Protein AF-A0A093WZC5-F1 (afdb_monomer_lite)

Radius of gyration: 34.58 Å; chains: 1; bounding box: 122×54×73 Å

Foldseek 3Di:
DDDDDDDDDDDDDDDDDDDDDDDDDDPDDDDPDDPDPPDPPPPDDDDDDDDDDAPAPDPQQKDAAPVRQWIWGFHWQWIWIWGADPVRDIDIDIAHDQLPFDAPDPPPDPDPPDDDPCPDPPPDDDDDDDDDDDDDDDDDDDDDPDPPPPPDPPPCVQPPSNDRFGWAGWEAANVNQKIWTWTFAAQIWIFIDGPVDPDSGTNDIYRPEGGTWNHWYADNVNPDIDTDGDDD

pLDDT: mean 70.6, std 24.66, range [27.36, 97.0]

Structure (mmCIF, N/CA/C/O backbone):
data_AF-A0A093WZC5-F1
#
_entry.id   AF-A0A093WZC5-F1
#
loop_
_atom_site.group_PDB
_atom_site.id
_atom_site.type_symbol
_atom_site.label_atom_id
_atom_site.label_alt_id
_atom_site.label_comp_id
_atom_site.label_asym_id
_atom_site.label_entity_id
_atom_site.label_seq_id
_atom_site.pdbx_PDB_ins_code
_atom_site.Cartn_x
_atom_site.Cartn_y
_atom_site.Cartn_z
_atom_site.occupancy
_atom_site.B_iso_or_equiv
_atom_site.auth_seq_id
_atom_site.auth_comp_id
_atom_site.auth_asym_id
_atom_site.auth_atom_id
_atom_site.pdbx_PDB_model_num
ATOM 1 N N . MET A 1 1 ? 104.256 -18.575 41.286 1.00 39.56 1 MET A N 1
ATOM 2 C CA . MET A 1 1 ? 104.163 -18.126 42.693 1.00 39.56 1 MET A CA 1
ATOM 3 C C . MET A 1 1 ? 103.916 -16.626 42.703 1.00 39.56 1 MET A C 1
ATOM 5 O O . MET A 1 1 ? 104.434 -15.962 41.820 1.00 39.56 1 MET A O 1
ATOM 9 N N . LEU A 1 2 ? 103.216 -16.143 43.732 1.00 31.25 2 LEU A N 1
ATOM 10 C CA . LEU A 1 2 ? 103.153 -14.749 44.196 1.00 31.25 2 LEU A CA 1
ATOM 11 C C . LEU A 1 2 ? 102.223 -13.747 43.477 1.00 31.25 2 LEU A C 1
ATOM 13 O O . LEU A 1 2 ? 102.474 -13.305 42.365 1.00 31.25 2 LEU A O 1
ATOM 17 N N . PHE A 1 3 ? 101.154 -13.400 44.206 1.00 29.86 3 PHE A N 1
ATOM 18 C CA . PHE A 1 3 ? 100.790 -12.063 44.705 1.00 29.86 3 PHE A CA 1
ATOM 19 C C . PHE A 1 3 ? 101.009 -10.806 43.819 1.00 29.86 3 PHE A C 1
ATOM 21 O O . PHE A 1 3 ? 102.124 -10.440 43.472 1.00 29.86 3 PHE A O 1
ATOM 28 N N . THR A 1 4 ? 99.871 -10.130 43.585 1.00 38.72 4 THR A N 1
ATOM 29 C CA . THR A 1 4 ? 99.544 -8.686 43.396 1.00 38.72 4 THR A CA 1
ATOM 30 C C . THR A 1 4 ? 100.623 -7.646 43.788 1.00 38.72 4 THR A C 1
ATOM 32 O O . THR A 1 4 ? 101.349 -7.923 44.742 1.00 38.72 4 THR A O 1
ATOM 35 N N . PRO A 1 5 ? 100.664 -6.405 43.208 1.00 44.75 5 PRO A N 1
ATOM 36 C CA . PRO A 1 5 ? 99.680 -5.369 43.607 1.00 44.75 5 PRO A CA 1
ATOM 37 C C . PRO A 1 5 ? 99.312 -4.191 42.653 1.00 44.75 5 PRO A C 1
ATOM 39 O O . PRO A 1 5 ? 100.044 -3.800 41.753 1.00 44.75 5 PRO A O 1
ATOM 42 N N . SER A 1 6 ? 98.111 -3.654 42.933 1.00 34.38 6 SER A N 1
ATOM 43 C CA . SER A 1 6 ? 97.618 -2.253 42.975 1.00 34.38 6 SER A CA 1
ATOM 44 C C . SER A 1 6 ? 98.110 -1.147 42.020 1.00 34.38 6 SER A C 1
ATOM 46 O O . SER A 1 6 ? 99.284 -0.788 42.031 1.00 34.38 6 SER A O 1
ATOM 48 N N . ASN A 1 7 ? 97.151 -0.388 41.462 1.00 33.16 7 ASN A N 1
ATOM 49 C CA . ASN A 1 7 ? 97.038 1.059 41.741 1.00 33.16 7 ASN A CA 1
ATOM 50 C C . ASN A 1 7 ? 95.632 1.627 41.396 1.00 33.16 7 ASN A C 1
ATOM 52 O O . ASN A 1 7 ? 94.995 1.113 40.478 1.00 33.16 7 ASN A O 1
ATOM 56 N N . PRO A 1 8 ? 95.129 2.660 42.109 1.00 45.38 8 PRO A N 1
ATOM 57 C CA . PRO A 1 8 ? 93.746 3.141 42.021 1.00 45.38 8 PRO A CA 1
ATOM 58 C C . PRO A 1 8 ? 93.600 4.414 41.165 1.00 45.38 8 PRO A C 1
ATOM 60 O O . PRO A 1 8 ? 94.552 5.182 41.036 1.00 45.38 8 PRO A O 1
ATOM 63 N N . ARG A 1 9 ? 92.386 4.695 40.664 1.00 32.62 9 ARG A N 1
ATOM 64 C CA . ARG A 1 9 ? 91.836 6.059 40.481 1.00 32.62 9 ARG A CA 1
ATOM 65 C C . ARG A 1 9 ? 90.340 6.025 40.138 1.00 32.62 9 ARG A C 1
ATOM 67 O O . ARG A 1 9 ? 89.859 5.115 39.473 1.00 32.62 9 ARG A O 1
ATOM 74 N N . THR A 1 10 ? 89.637 7.037 40.629 1.00 34.09 10 THR A N 1
ATOM 75 C CA . THR A 1 10 ? 88.179 7.153 40.793 1.00 34.09 10 THR A CA 1
ATOM 76 C C . THR A 1 10 ? 87.585 8.227 39.845 1.00 34.09 10 THR A C 1
ATOM 78 O O . THR A 1 10 ? 88.298 9.174 39.528 1.00 34.09 10 THR A O 1
ATOM 81 N N . ILE A 1 11 ? 86.263 8.146 39.556 1.00 32.75 11 ILE A N 1
ATOM 82 C CA . ILE A 1 11 ? 85.308 9.217 39.103 1.00 32.75 11 ILE A CA 1
ATOM 83 C C . ILE A 1 11 ? 85.386 9.590 37.588 1.00 32.75 11 ILE A C 1
ATOM 85 O O . ILE A 1 11 ? 86.476 9.623 37.043 1.00 32.75 11 ILE A O 1
ATOM 89 N N . ALA A 1 12 ? 84.335 9.875 36.788 1.00 31.33 12 ALA A N 1
ATOM 90 C CA . ALA A 1 12 ? 82.914 10.244 36.965 1.00 31.33 12 ALA A CA 1
ATOM 91 C C . ALA A 1 12 ? 82.053 9.845 35.740 1.00 31.33 12 ALA A C 1
ATOM 93 O O . ALA A 1 12 ? 82.561 9.722 34.627 1.00 31.33 12 ALA A O 1
ATOM 94 N N . ALA A 1 13 ? 80.730 9.805 35.941 1.00 38.50 13 ALA A N 1
ATOM 95 C CA . ALA A 1 13 ? 79.699 9.873 34.905 1.00 38.50 13 ALA A CA 1
ATOM 96 C C . ALA A 1 13 ? 79.085 11.290 34.844 1.00 38.50 13 ALA A C 1
ATOM 98 O O . ALA A 1 13 ? 78.605 11.770 35.867 1.00 38.50 13 ALA A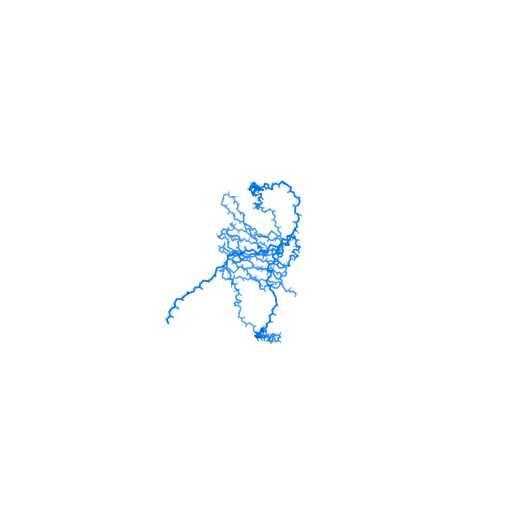 O 1
ATOM 99 N N . ASN A 1 14 ? 79.099 11.936 33.669 1.00 37.75 14 ASN A N 1
ATOM 100 C CA . ASN A 1 14 ? 78.152 12.953 33.154 1.00 37.75 14 ASN A CA 1
ATOM 101 C C . ASN A 1 14 ? 78.631 13.322 31.724 1.00 37.75 14 ASN A C 1
ATOM 103 O O . ASN A 1 14 ? 79.833 13.367 31.500 1.00 37.75 14 ASN A O 1
ATOM 107 N N . SER A 1 15 ? 77.848 13.617 30.686 1.00 34.16 15 SER A N 1
ATOM 108 C CA . SER A 1 15 ? 76.810 14.649 30.578 1.00 34.16 15 SER A CA 1
ATOM 109 C C . SER A 1 15 ? 76.352 14.742 29.108 1.00 34.16 15 SER A C 1
ATOM 111 O O . SER A 1 15 ? 77.132 14.440 28.206 1.00 34.16 15 SER A O 1
ATOM 113 N N . GLY A 1 16 ? 75.117 15.194 28.853 1.00 33.72 16 GLY A N 1
ATOM 114 C CA . GLY A 1 16 ? 74.660 15.509 27.492 1.00 33.72 16 GLY A CA 1
ATOM 115 C C . GLY A 1 16 ? 73.161 15.794 27.358 1.00 33.72 16 GLY A C 1
ATOM 116 O O . GLY A 1 16 ? 72.440 15.016 26.746 1.00 33.72 16 GLY A O 1
ATOM 117 N N . LEU A 1 17 ? 72.698 16.906 27.937 1.00 36.59 17 LEU A N 1
ATOM 118 C CA . LEU A 1 17 ? 71.381 17.518 27.706 1.00 36.59 17 LEU A CA 1
ATOM 119 C C . LEU A 1 17 ? 71.345 18.241 26.344 1.00 36.59 17 LEU A C 1
ATOM 121 O O . LEU A 1 17 ? 72.307 18.916 25.987 1.00 36.59 17 LEU A O 1
ATOM 125 N N . GLY A 1 18 ? 70.209 18.190 25.639 1.00 36.47 18 GLY A N 1
ATOM 126 C CA . GLY A 1 18 ? 69.936 18.992 24.440 1.00 36.47 18 GLY A CA 1
ATOM 127 C C . GLY A 1 18 ? 68.459 19.385 24.354 1.00 36.47 18 GLY A C 1
ATOM 128 O O . GLY A 1 18 ? 67.610 18.584 23.981 1.00 36.47 18 GLY A O 1
ATOM 129 N N . ILE A 1 19 ? 68.160 20.622 24.746 1.00 41.22 19 ILE A N 1
ATOM 130 C CA . ILE A 1 19 ? 66.830 21.234 24.866 1.00 41.22 19 ILE A CA 1
ATOM 131 C C . ILE A 1 19 ? 66.456 21.875 23.517 1.00 41.22 19 ILE A C 1
ATOM 133 O O . ILE A 1 19 ? 67.283 22.582 22.943 1.00 41.22 19 ILE A O 1
ATOM 137 N N . LYS A 1 20 ? 65.214 21.715 23.027 1.00 37.94 20 LYS A N 1
ATOM 138 C CA . LYS A 1 20 ? 64.653 22.584 21.970 1.00 37.94 20 LYS A CA 1
ATOM 139 C C . LYS A 1 20 ? 63.346 23.232 22.432 1.00 37.94 20 LYS A C 1
ATOM 141 O O . LYS A 1 20 ? 62.366 22.560 22.731 1.00 37.94 20 LYS A O 1
ATOM 146 N N . LEU A 1 21 ? 63.405 24.560 22.506 1.00 35.84 21 LEU A N 1
ATOM 147 C CA . LEU A 1 21 ? 62.409 25.510 22.995 1.00 35.84 21 LEU A CA 1
ATOM 148 C C . LEU A 1 21 ? 61.319 25.787 21.946 1.00 35.84 21 LEU A C 1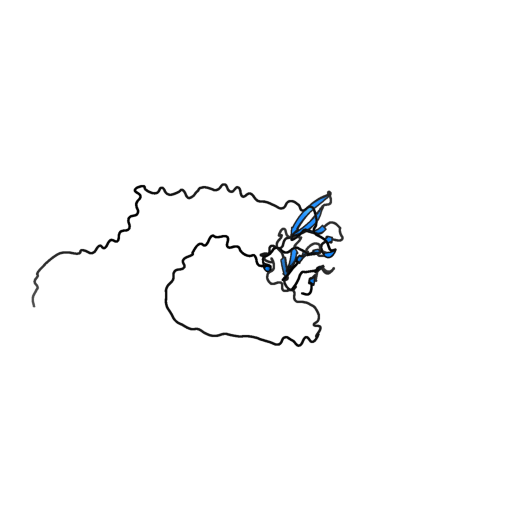
ATOM 150 O O . LEU A 1 21 ? 61.632 26.156 20.816 1.00 35.84 21 LEU A O 1
ATOM 154 N N . THR A 1 22 ? 60.052 25.746 22.356 1.00 45.41 22 THR A N 1
ATOM 155 C CA . THR A 1 22 ? 58.999 26.610 21.796 1.00 45.41 22 THR A CA 1
ATOM 156 C C . THR A 1 22 ? 58.237 27.237 22.968 1.00 45.41 22 THR A C 1
ATOM 158 O O . THR A 1 22 ? 57.664 26.487 23.762 1.00 45.41 22 THR A O 1
ATOM 161 N N . PRO A 1 23 ? 58.238 28.572 23.135 1.00 41.59 23 PRO A N 1
ATOM 162 C CA . PRO A 1 23 ? 57.579 29.225 24.260 1.00 41.59 23 PRO A CA 1
ATOM 163 C C . PRO A 1 23 ? 56.067 29.305 24.019 1.00 41.59 23 PRO A C 1
ATOM 165 O O . PRO A 1 23 ? 55.625 29.880 23.028 1.00 41.59 23 PRO A O 1
ATOM 168 N N . ASN A 1 24 ? 55.267 28.748 24.934 1.00 41.81 24 ASN A N 1
ATOM 169 C CA . ASN A 1 24 ? 53.824 28.977 24.970 1.00 41.81 24 ASN A CA 1
ATOM 170 C C . ASN A 1 24 ? 53.526 29.996 26.078 1.00 41.81 24 ASN A C 1
ATOM 172 O O . ASN A 1 24 ? 53.761 29.740 27.258 1.00 41.81 24 ASN A O 1
ATOM 176 N N . ASN A 1 25 ? 53.088 31.183 25.670 1.00 48.16 25 ASN A N 1
ATOM 177 C CA . ASN A 1 25 ? 52.970 32.373 26.501 1.00 48.16 25 ASN A CA 1
ATOM 178 C C . ASN A 1 25 ? 51.573 32.446 27.148 1.00 48.16 25 ASN A C 1
ATOM 180 O O . ASN A 1 25 ? 50.652 33.011 26.566 1.00 48.16 25 ASN A O 1
ATOM 184 N N . SER A 1 26 ? 51.394 31.862 28.337 1.00 54.03 26 SER A N 1
ATOM 185 C CA . SER A 1 26 ? 50.302 32.246 29.250 1.00 54.03 26 SER A CA 1
ATOM 186 C C . SER A 1 26 ? 50.621 31.823 30.696 1.00 54.03 26 SER A C 1
ATOM 188 O O . SER A 1 26 ? 50.765 30.622 30.934 1.00 54.03 26 SER A O 1
ATOM 190 N N . PRO A 1 27 ? 50.694 32.750 31.671 1.00 53.56 27 PRO A N 1
ATOM 191 C CA . PRO A 1 27 ? 51.096 32.453 33.050 1.00 53.56 27 PRO A CA 1
ATOM 192 C C . PRO A 1 27 ? 49.940 31.978 33.952 1.00 53.56 27 PRO A C 1
ATOM 194 O O . PRO A 1 27 ? 50.106 31.903 35.166 1.00 53.56 27 PRO A O 1
ATOM 197 N N . TYR A 1 28 ? 48.770 31.647 33.394 1.00 55.88 28 TYR A N 1
ATOM 198 C CA . TYR A 1 28 ? 47.621 31.182 34.174 1.00 55.88 28 TYR A CA 1
ATOM 199 C C . TYR A 1 28 ? 47.414 29.668 34.023 1.00 55.88 28 TYR A C 1
ATOM 201 O O . TYR A 1 28 ? 47.309 29.181 32.891 1.00 55.88 28 TYR A O 1
ATOM 209 N N . PRO A 1 29 ? 47.312 28.902 35.127 1.00 57.28 29 PRO A N 1
ATOM 210 C CA . PRO A 1 29 ? 46.934 27.498 35.058 1.00 57.28 29 PRO A CA 1
ATOM 211 C C . PRO A 1 29 ? 45.520 27.380 34.473 1.00 57.28 29 PRO A C 1
ATOM 213 O O . PRO A 1 29 ? 44.568 27.968 34.986 1.00 57.28 29 PRO A O 1
ATOM 216 N N . ARG A 1 30 ? 45.374 26.624 33.375 1.00 51.09 30 ARG A N 1
ATOM 217 C CA . ARG A 1 30 ? 44.061 26.294 32.805 1.00 51.09 30 ARG A CA 1
ATOM 218 C C . ARG A 1 30 ? 43.275 25.503 33.845 1.00 51.09 30 ARG A C 1
ATOM 220 O O . ARG A 1 30 ? 43.632 24.370 34.157 1.00 51.09 30 ARG A O 1
ATOM 227 N N . THR A 1 31 ? 42.191 26.081 34.347 1.00 56.22 31 THR A N 1
ATOM 228 C CA . THR A 1 31 ? 41.187 25.322 35.088 1.00 56.22 31 THR A CA 1
ATOM 229 C C . THR A 1 31 ? 40.624 24.240 34.156 1.00 56.22 31 THR A C 1
ATOM 231 O O . THR A 1 31 ? 40.328 24.529 32.988 1.00 56.22 31 THR A O 1
ATOM 234 N N . PRO A 1 32 ? 40.511 22.976 34.600 1.00 55.78 32 PRO A N 1
ATOM 235 C CA . PRO A 1 32 ? 39.855 21.957 33.799 1.00 55.78 32 PRO A CA 1
ATOM 236 C C . PRO A 1 32 ? 38.410 22.406 33.567 1.00 55.78 32 PRO A C 1
ATOM 238 O O . PRO A 1 32 ? 37.655 22.617 34.515 1.00 55.78 32 PRO A O 1
ATOM 241 N N . ARG A 1 33 ? 38.026 22.599 32.298 1.00 52.00 33 ARG A N 1
ATOM 242 C CA . ARG A 1 33 ? 36.616 22.782 31.937 1.00 52.00 33 ARG A CA 1
ATOM 243 C C . ARG A 1 33 ? 35.869 21.562 32.462 1.00 52.00 33 ARG A C 1
ATOM 245 O O . ARG A 1 33 ? 36.199 20.444 32.071 1.00 52.00 33 ARG A O 1
ATOM 252 N N . SER A 1 34 ? 34.893 21.774 33.342 1.00 50.31 34 SER A N 1
ATOM 253 C CA . SER A 1 34 ? 34.002 20.708 33.785 1.00 50.31 34 SER A CA 1
ATOM 254 C C . SER A 1 34 ? 33.370 20.055 32.543 1.00 50.31 34 SER A C 1
ATOM 256 O O . SER A 1 34 ? 32.742 20.754 31.744 1.00 50.31 34 SER A O 1
ATOM 258 N N . PRO A 1 35 ? 33.532 18.735 32.329 1.00 56.94 35 PRO A N 1
ATOM 259 C CA . PRO A 1 35 ? 32.964 18.063 31.156 1.00 56.94 35 PRO A CA 1
ATOM 260 C C . PRO A 1 35 ? 31.432 17.998 31.172 1.00 56.94 35 PRO A C 1
ATOM 262 O O . PRO A 1 35 ? 30.812 17.657 30.171 1.00 56.94 35 PRO A O 1
ATOM 265 N N . ASN A 1 36 ? 30.802 18.355 32.290 1.00 54.16 36 ASN A N 1
ATOM 266 C CA . ASN A 1 36 ? 29.395 18.082 32.530 1.00 54.16 36 ASN A CA 1
ATOM 267 C C . ASN A 1 36 ? 28.585 19.373 32.551 1.00 54.16 36 ASN A C 1
ATOM 269 O O . ASN A 1 36 ? 28.035 19.767 33.577 1.00 54.16 36 ASN A O 1
ATOM 273 N N . LYS A 1 37 ? 28.455 20.023 31.392 1.00 52.06 37 LYS A N 1
ATOM 274 C CA . LYS A 1 37 ? 27.206 20.742 31.138 1.00 52.06 37 LYS A CA 1
ATOM 275 C C . LYS A 1 37 ? 26.212 19.675 30.688 1.00 52.06 37 LYS A C 1
ATOM 277 O O . LYS A 1 37 ? 26.168 19.343 29.506 1.00 52.06 37 LYS A O 1
ATOM 282 N N . CYS A 1 38 ? 25.478 19.091 31.641 1.00 48.09 38 CYS A N 1
ATOM 283 C CA . CYS A 1 38 ? 24.308 18.275 31.331 1.00 48.09 38 CYS A CA 1
ATOM 284 C C . CYS A 1 38 ? 23.406 19.126 30.443 1.00 48.09 38 CYS A C 1
ATOM 286 O O . CYS A 1 38 ? 22.798 20.092 30.907 1.00 48.09 38 CYS A O 1
ATOM 288 N N . ARG A 1 39 ? 23.373 18.818 29.144 1.00 57.50 39 ARG A N 1
ATOM 289 C CA . ARG A 1 39 ? 22.302 19.321 28.294 1.00 57.50 39 ARG A CA 1
ATOM 290 C C . ARG A 1 39 ? 21.024 18.752 28.907 1.00 57.50 39 ARG A C 1
ATOM 292 O O . ARG A 1 39 ? 20.983 17.536 29.105 1.00 57.50 39 ARG A O 1
ATOM 299 N N . PRO A 1 40 ? 20.026 19.571 29.269 1.00 52.47 40 PRO A N 1
ATOM 300 C CA . PRO A 1 40 ? 18.738 19.012 29.630 1.00 52.47 40 PRO A CA 1
ATOM 301 C C . PRO A 1 40 ? 18.291 18.162 28.438 1.00 52.47 40 PRO A C 1
ATOM 303 O O . PRO A 1 40 ? 18.220 18.664 27.316 1.00 52.47 40 PRO A O 1
ATOM 306 N N . LEU A 1 41 ? 18.077 16.866 28.675 1.00 61.53 41 LEU A N 1
ATOM 307 C CA . LEU A 1 41 ? 17.547 15.909 27.702 1.00 61.53 41 LEU A CA 1
ATOM 308 C C . LEU A 1 41 ? 16.057 16.197 27.477 1.00 61.53 41 LEU A C 1
ATOM 310 O O . LEU A 1 41 ? 15.205 15.341 27.677 1.00 61.53 41 LEU A O 1
ATOM 314 N N . TYR A 1 42 ? 15.722 17.433 27.116 1.00 59.56 42 TYR A N 1
ATOM 315 C CA . TYR A 1 42 ? 14.437 17.712 26.508 1.00 59.56 42 TYR A CA 1
ATOM 316 C C . TYR A 1 42 ? 14.599 17.435 25.019 1.00 59.56 42 TYR A C 1
ATOM 318 O O . TYR A 1 42 ? 14.887 18.323 24.216 1.00 59.56 42 TYR A O 1
ATOM 326 N N . GLU A 1 43 ? 14.524 16.155 24.673 1.00 75.50 43 GLU A N 1
ATOM 327 C CA . GLU A 1 43 ? 14.447 15.731 23.287 1.00 75.50 43 GLU A CA 1
ATOM 328 C C . GLU A 1 43 ? 13.029 16.040 22.804 1.00 75.50 43 GLU A C 1
ATOM 330 O O . GLU A 1 43 ? 12.082 15.292 23.037 1.00 75.50 43 GLU A O 1
ATOM 335 N N . ALA A 1 44 ? 12.856 17.218 22.208 1.00 83.44 44 ALA A N 1
ATOM 336 C CA . ALA A 1 44 ? 11.607 17.563 21.554 1.00 83.44 44 ALA A CA 1
ATOM 337 C C . ALA A 1 44 ? 11.419 16.625 20.350 1.00 83.44 44 ALA A C 1
ATOM 339 O O . ALA A 1 44 ? 12.122 16.741 19.347 1.00 83.44 44 ALA A O 1
ATOM 340 N N . GLY A 1 45 ? 10.489 15.678 20.471 1.00 87.19 45 GLY A N 1
ATOM 341 C CA . GLY A 1 45 ? 10.117 14.744 19.414 1.00 87.19 45 GLY A CA 1
ATOM 342 C C . GLY A 1 45 ? 8.808 15.145 18.740 1.00 87.19 45 GLY A C 1
ATOM 343 O O . GLY A 1 45 ? 7.885 15.636 19.389 1.00 87.19 45 GLY A O 1
ATOM 344 N N . LEU A 1 46 ? 8.708 14.905 17.434 1.00 90.69 46 LEU A N 1
ATOM 345 C CA . LEU A 1 46 ? 7.446 14.976 16.703 1.00 90.69 46 LEU A CA 1
ATOM 346 C C . LEU A 1 46 ? 6.975 13.556 16.402 1.00 90.69 46 LEU A C 1
ATOM 348 O O . LEU A 1 46 ? 7.733 12.748 15.866 1.00 90.69 46 LEU A O 1
ATOM 352 N N . SER A 1 47 ? 5.715 13.266 16.713 1.00 88.75 47 SER A N 1
ATOM 353 C CA . SER A 1 47 ? 5.059 12.019 16.335 1.00 88.75 47 SER A CA 1
ATOM 354 C C . SER A 1 47 ? 3.868 12.305 15.429 1.00 88.75 47 SER A C 1
ATOM 356 O O . SER A 1 47 ? 3.130 13.280 15.600 1.00 88.75 47 SER A O 1
ATOM 358 N N . LEU A 1 48 ? 3.693 11.456 14.418 1.00 88.38 48 LEU A N 1
ATOM 359 C CA . LEU A 1 48 ? 2.539 11.535 13.536 1.00 88.38 48 LEU A CA 1
ATOM 360 C C . LEU A 1 48 ? 1.309 11.039 14.300 1.00 88.38 48 LEU A C 1
ATOM 362 O O . LEU A 1 48 ? 1.234 9.871 14.666 1.00 88.38 48 LEU A O 1
ATOM 366 N N . LYS A 1 49 ? 0.349 11.935 14.542 1.00 90.38 49 LYS A N 1
ATOM 367 C CA . LYS A 1 49 ? -0.869 11.609 15.299 1.00 90.38 49 LYS A CA 1
ATOM 368 C C . LYS A 1 49 ? -2.002 11.087 14.418 1.00 90.38 49 LYS A C 1
ATOM 370 O O . LYS A 1 49 ? -2.768 10.229 14.840 1.00 90.38 49 LYS A O 1
ATOM 375 N N . ARG A 1 50 ? -2.169 11.670 13.231 1.00 91.31 50 ARG A N 1
ATOM 376 C CA . ARG A 1 50 ? -3.296 11.410 12.329 1.00 91.31 50 ARG A CA 1
ATOM 377 C C . ARG A 1 50 ? -2.960 11.884 10.923 1.00 91.31 50 ARG A C 1
ATOM 379 O O . ARG A 1 50 ? -2.295 12.907 10.774 1.00 91.31 50 ARG A O 1
ATOM 386 N N . ILE A 1 51 ? -3.495 11.196 9.920 1.00 93.31 51 ILE A N 1
ATOM 387 C CA . ILE A 1 51 ? -3.547 11.687 8.541 1.00 93.31 51 ILE A CA 1
ATOM 388 C C . ILE A 1 51 ? -5.009 11.926 8.166 1.00 93.31 51 ILE A C 1
ATOM 390 O O . ILE A 1 51 ? -5.850 11.039 8.303 1.00 93.31 51 ILE A O 1
ATOM 394 N N . ILE A 1 52 ? -5.297 13.141 7.698 1.00 91.31 52 ILE A N 1
ATOM 395 C CA . ILE A 1 52 ? -6.589 13.530 7.130 1.00 91.31 52 ILE A CA 1
ATOM 396 C C . ILE A 1 52 ? -6.334 13.866 5.661 1.00 91.31 52 ILE A C 1
ATOM 398 O O . ILE A 1 52 ? -5.550 14.765 5.366 1.00 91.31 52 ILE A O 1
ATOM 402 N N . GLY A 1 53 ? -6.973 13.126 4.758 1.00 91.81 53 GLY A N 1
ATOM 403 C CA . GLY A 1 53 ? -6.778 13.249 3.315 1.00 91.81 53 GLY A CA 1
ATOM 404 C C . GLY A 1 53 ? -6.045 12.058 2.702 1.00 91.81 53 GLY A C 1
ATOM 405 O O . GLY A 1 53 ? -5.487 11.210 3.396 1.00 91.81 53 GLY A O 1
ATOM 406 N N . THR A 1 54 ? -6.077 11.999 1.377 1.00 94.69 54 THR A N 1
ATOM 407 C CA . THR A 1 54 ? -5.523 10.910 0.576 1.00 94.69 54 THR A CA 1
ATOM 408 C C . THR A 1 54 ? -4.889 11.476 -0.689 1.00 94.69 54 THR A C 1
ATOM 410 O O . THR A 1 54 ? -5.307 12.521 -1.184 1.00 94.69 54 THR A O 1
ATOM 413 N N . THR A 1 55 ? -3.872 10.794 -1.209 1.00 93.81 55 THR A N 1
ATOM 414 C CA . THR A 1 55 ? -3.311 11.080 -2.540 1.00 93.81 55 THR A CA 1
ATOM 415 C C . THR A 1 55 ? -3.753 10.046 -3.571 1.00 93.81 55 THR A C 1
ATOM 417 O O . THR A 1 55 ? -3.170 9.969 -4.650 1.00 93.81 55 THR A O 1
ATOM 420 N N . VAL A 1 56 ? -4.724 9.199 -3.225 1.00 92.62 56 VAL A N 1
ATOM 421 C CA . VAL A 1 56 ? -5.236 8.159 -4.111 1.00 92.62 56 VAL A CA 1
ATOM 422 C C . VAL A 1 56 ? -5.908 8.811 -5.313 1.00 92.62 56 VAL A C 1
ATOM 424 O O . VAL A 1 56 ? -6.878 9.551 -5.180 1.00 92.62 56 VAL A O 1
ATOM 427 N N . SER A 1 57 ? -5.380 8.512 -6.493 1.00 91.75 57 SER A N 1
ATOM 428 C CA . SER A 1 57 ? -5.921 8.928 -7.792 1.00 91.75 57 SER A CA 1
ATOM 429 C C . SER A 1 57 ? -6.281 7.738 -8.689 1.00 91.75 57 SER A C 1
ATOM 431 O O . SER A 1 57 ? -6.778 7.926 -9.795 1.00 91.75 57 SER A O 1
ATOM 433 N N . SER A 1 58 ? -6.034 6.515 -8.212 1.00 92.00 58 SER A N 1
ATOM 434 C CA . SER A 1 58 ? -6.269 5.251 -8.910 1.00 92.00 58 SER A CA 1
ATOM 435 C C . SER A 1 58 ? -6.969 4.268 -7.969 1.00 92.00 58 SER A C 1
ATOM 437 O O . SER A 1 58 ? -6.635 4.254 -6.781 1.00 92.00 58 SER A O 1
ATOM 439 N N . PRO A 1 59 ? -7.857 3.389 -8.468 1.00 94.00 59 PRO A N 1
ATOM 440 C CA . PRO A 1 59 ? -8.462 2.327 -7.662 1.00 94.00 59 PRO A CA 1
ATOM 441 C C . PRO A 1 59 ? -7.433 1.443 -6.951 1.00 94.00 59 PRO A C 1
ATOM 443 O O . PRO A 1 59 ? -7.690 0.958 -5.860 1.00 94.00 59 PRO A O 1
ATOM 446 N N . THR A 1 60 ? -6.241 1.278 -7.528 1.00 95.19 60 THR A N 1
ATOM 447 C CA . THR A 1 60 ? -5.162 0.467 -6.944 1.00 95.19 60 THR A CA 1
ATOM 448 C C . THR A 1 60 ? -4.544 1.073 -5.682 1.00 95.19 60 THR A C 1
ATOM 450 O O . THR A 1 60 ? -3.797 0.389 -4.991 1.00 95.19 60 THR A O 1
ATOM 453 N N . GLY A 1 61 ? -4.818 2.343 -5.370 1.00 95.31 61 GLY A N 1
ATOM 454 C CA . GLY A 1 61 ? -4.316 3.026 -4.175 1.00 95.31 61 GLY A CA 1
ATOM 455 C C . GLY A 1 61 ? -5.213 2.888 -2.940 1.00 95.31 61 GLY A C 1
ATOM 456 O O . GLY A 1 61 ? -4.884 3.451 -1.895 1.00 95.31 61 GLY A O 1
ATOM 457 N N . PHE A 1 62 ? -6.335 2.180 -3.047 1.00 96.38 62 PHE A N 1
ATOM 458 C CA . PHE A 1 62 ? -7.277 1.942 -1.959 1.00 96.38 62 PHE A CA 1
ATOM 459 C C . PHE A 1 62 ? -7.662 0.464 -1.929 1.00 96.38 62 PHE A C 1
ATOM 461 O O . PHE A 1 62 ? -7.896 -0.133 -2.975 1.00 96.38 62 PHE A O 1
ATOM 468 N N . ASP A 1 63 ? -7.762 -0.114 -0.738 1.00 96.00 63 ASP A N 1
ATOM 469 C CA . ASP A 1 63 ? -8.245 -1.481 -0.559 1.00 96.00 63 ASP A CA 1
ATOM 470 C C . ASP A 1 63 ? -8.946 -1.619 0.792 1.00 96.00 63 ASP A C 1
ATOM 472 O O . ASP A 1 63 ? -8.656 -0.894 1.745 1.00 96.00 63 ASP A O 1
ATOM 476 N N . SER A 1 64 ? -9.886 -2.548 0.885 1.00 95.38 64 SER A N 1
ATOM 477 C CA . SER A 1 64 ? -10.687 -2.775 2.082 1.00 95.38 64 SER A CA 1
ATOM 478 C C . SER A 1 64 ? -10.972 -4.251 2.268 1.00 95.38 64 SER A C 1
ATOM 480 O O . SER A 1 64 ? -11.310 -4.956 1.315 1.00 95.38 64 SER A O 1
ATOM 482 N N . LEU A 1 65 ? -10.917 -4.710 3.516 1.00 93.44 65 LEU A N 1
ATOM 483 C CA . LEU A 1 65 ? -11.354 -6.054 3.838 1.00 93.44 65 LEU A CA 1
ATOM 484 C C . LEU A 1 65 ? -12.878 -6.186 3.670 1.00 93.44 65 LEU A C 1
ATOM 486 O O . LEU A 1 65 ? -13.624 -5.257 3.981 1.00 93.44 65 LEU A O 1
ATOM 490 N N . PRO A 1 66 ? -13.377 -7.360 3.247 1.00 88.12 66 PRO A N 1
ATOM 491 C CA . PRO A 1 66 ? -14.808 -7.589 3.001 1.00 88.12 66 PRO A CA 1
ATOM 492 C C . PRO A 1 66 ? -15.684 -7.479 4.240 1.00 88.12 66 PRO A C 1
ATOM 494 O O . PRO A 1 66 ? -16.881 -7.250 4.126 1.00 88.12 66 PRO A O 1
ATOM 497 N N . ASN A 1 67 ? -15.096 -7.702 5.415 1.00 86.31 67 ASN A N 1
ATOM 498 C CA . ASN A 1 67 ? -15.784 -7.539 6.689 1.00 86.31 67 ASN A CA 1
ATOM 499 C C . ASN A 1 67 ? -16.024 -6.060 7.035 1.00 86.31 67 ASN A C 1
ATOM 501 O O . ASN A 1 67 ? -16.736 -5.791 7.991 1.00 86.31 67 ASN A O 1
ATOM 505 N N . GLY A 1 68 ? -15.434 -5.116 6.291 1.00 83.25 68 GLY A N 1
ATOM 506 C CA . GLY A 1 68 ? -15.584 -3.677 6.498 1.00 83.25 68 GLY A CA 1
ATOM 507 C C . GLY A 1 68 ? -14.759 -3.103 7.652 1.00 83.25 68 GLY A C 1
ATOM 508 O O . GLY A 1 68 ? -14.670 -1.887 7.768 1.00 83.25 68 GLY A O 1
ATOM 509 N N . ASN A 1 69 ? -14.108 -3.935 8.469 1.00 90.56 69 ASN A N 1
ATOM 510 C CA . ASN A 1 69 ? -13.446 -3.478 9.697 1.00 90.56 69 ASN A CA 1
ATOM 511 C C . ASN A 1 69 ? -12.053 -2.893 9.457 1.00 90.56 69 ASN A C 1
ATOM 513 O O . ASN A 1 69 ? -11.522 -2.210 10.326 1.00 90.56 69 ASN A O 1
ATOM 517 N N . ILE A 1 70 ? -11.430 -3.178 8.312 1.00 93.50 70 ILE A N 1
ATOM 518 C CA . ILE A 1 70 ? -10.100 -2.665 7.974 1.00 93.50 70 ILE A CA 1
ATOM 519 C C . ILE A 1 70 ? -10.112 -2.160 6.540 1.00 93.50 70 ILE A C 1
ATOM 521 O O . ILE A 1 70 ? -10.539 -2.867 5.628 1.00 93.50 70 ILE A O 1
ATOM 525 N N . PHE A 1 71 ? -9.583 -0.962 6.334 1.00 95.19 71 PHE A N 1
ATOM 526 C CA . PHE A 1 71 ? -9.304 -0.432 5.006 1.00 95.19 71 PHE A CA 1
ATOM 527 C C . PHE A 1 71 ? -7.974 0.311 4.991 1.00 95.19 71 PHE A C 1
ATOM 529 O O . PHE A 1 71 ? -7.489 0.777 6.021 1.00 95.19 71 PHE A O 1
ATOM 536 N N . ALA A 1 72 ? -7.367 0.408 3.818 1.00 96.19 72 ALA A N 1
ATOM 537 C CA . ALA A 1 72 ? -6.090 1.057 3.616 1.00 96.19 72 ALA A CA 1
ATOM 538 C C . ALA A 1 72 ? -6.147 2.005 2.423 1.00 96.19 72 ALA A C 1
ATOM 540 O O . ALA A 1 72 ? -6.795 1.732 1.414 1.00 96.19 72 ALA A O 1
ATOM 541 N N . TYR A 1 73 ? -5.441 3.123 2.538 1.00 96.44 73 TYR A N 1
ATOM 542 C CA . TYR A 1 73 ? -5.326 4.100 1.466 1.00 96.44 73 TYR A CA 1
ATOM 543 C C . TYR A 1 73 ? -3.934 4.718 1.425 1.00 96.44 73 TYR A C 1
ATOM 545 O O . TYR A 1 73 ? -3.242 4.847 2.439 1.00 96.44 73 TYR A O 1
ATOM 553 N N . VAL A 1 74 ? -3.524 5.141 0.235 1.00 95.56 74 VAL A N 1
ATOM 554 C CA . VAL A 1 74 ? -2.258 5.846 0.044 1.00 95.56 74 VAL A CA 1
ATOM 555 C C . VAL A 1 74 ? -2.373 7.326 0.446 1.00 95.56 74 VAL A C 1
ATOM 557 O O . VAL A 1 74 ? -3.328 8.028 0.094 1.00 95.56 74 VAL A O 1
ATOM 560 N N . ALA A 1 75 ? -1.357 7.821 1.151 1.00 94.50 75 ALA A N 1
ATOM 561 C CA . ALA A 1 75 ? -1.148 9.228 1.471 1.00 94.50 75 ALA A CA 1
ATOM 562 C C . ALA A 1 75 ? 0.325 9.610 1.221 1.00 94.50 75 ALA A C 1
ATOM 564 O O . ALA A 1 75 ? 1.186 9.566 2.104 1.00 94.50 75 ALA A O 1
ATOM 565 N N . GLY A 1 76 ? 0.627 9.981 -0.021 1.00 92.62 76 GLY A N 1
ATOM 566 C CA . GLY A 1 76 ? 1.958 10.352 -0.486 1.00 92.62 76 GLY A CA 1
ATOM 567 C C . GLY A 1 76 ? 2.909 9.158 -0.495 1.00 92.62 76 GLY A C 1
ATOM 568 O O . GLY A 1 76 ? 2.754 8.232 -1.282 1.00 92.62 76 GLY A O 1
ATOM 569 N N . ALA A 1 77 ? 3.921 9.193 0.371 1.00 90.75 77 ALA A N 1
ATOM 570 C CA . ALA A 1 77 ? 4.901 8.115 0.537 1.00 90.75 77 ALA A CA 1
ATOM 571 C C . ALA A 1 77 ? 4.564 7.138 1.675 1.00 90.75 77 ALA A C 1
ATOM 573 O O . ALA A 1 77 ? 5.345 6.232 1.963 1.00 90.75 77 ALA A O 1
ATOM 574 N N . ALA A 1 78 ? 3.428 7.339 2.343 1.00 92.50 78 ALA A N 1
ATOM 575 C CA . ALA A 1 78 ? 2.939 6.462 3.391 1.00 92.50 78 ALA A CA 1
ATOM 576 C C . ALA A 1 78 ? 1.618 5.816 2.974 1.00 92.50 78 ALA A C 1
ATOM 578 O O . ALA A 1 78 ? 0.848 6.372 2.188 1.00 92.50 78 ALA A O 1
ATOM 579 N N . VAL A 1 79 ? 1.350 4.650 3.545 1.00 95.38 79 VAL A N 1
ATOM 580 C CA . VAL A 1 79 ? 0.049 3.991 3.490 1.00 95.38 79 VAL A CA 1
ATOM 581 C C . VAL A 1 79 ? -0.575 4.057 4.870 1.00 95.38 79 VAL A C 1
ATOM 583 O O . VAL A 1 79 ? 0.073 3.758 5.873 1.00 95.38 79 VAL A O 1
ATOM 586 N N . VAL A 1 80 ? -1.833 4.477 4.914 1.00 96.00 80 VAL A N 1
ATOM 587 C CA . VAL A 1 80 ? -2.619 4.534 6.140 1.00 96.00 80 VAL A CA 1
ATOM 588 C C . VAL A 1 80 ? -3.518 3.320 6.164 1.00 96.00 80 VAL A C 1
ATOM 590 O O . VAL A 1 80 ? -4.312 3.137 5.247 1.00 96.00 80 VAL A O 1
ATOM 593 N N . VAL A 1 81 ? -3.400 2.510 7.209 1.00 95.69 81 VAL A N 1
ATOM 594 C CA . VAL A 1 81 ? -4.350 1.436 7.502 1.00 95.69 81 VAL A CA 1
ATOM 595 C C . VAL A 1 81 ? -5.237 1.917 8.632 1.00 95.69 81 VAL A C 1
ATOM 597 O O . VAL A 1 81 ? -4.744 2.356 9.672 1.00 95.69 81 VAL A O 1
ATOM 600 N N . VAL A 1 82 ? -6.539 1.857 8.409 1.00 94.94 82 VAL A N 1
ATOM 601 C CA . VAL A 1 82 ? -7.559 2.227 9.376 1.00 94.94 82 VAL A CA 1
ATOM 602 C C . VAL A 1 82 ? -8.271 0.965 9.815 1.00 94.94 82 VAL A C 1
ATOM 604 O O . VAL A 1 82 ? -8.752 0.204 8.976 1.00 94.94 82 VAL A O 1
ATOM 607 N N . GLN A 1 83 ? -8.339 0.761 11.123 1.00 93.00 83 GLN A N 1
ATOM 608 C CA . GLN A 1 83 ? -9.129 -0.295 11.734 1.00 93.00 83 GLN A CA 1
ATOM 609 C C . GLN A 1 83 ? -10.289 0.341 12.494 1.00 93.00 83 GLN A C 1
ATOM 611 O O . GLN A 1 83 ? -10.085 1.246 13.305 1.00 93.00 83 GLN A O 1
ATOM 616 N N . LEU A 1 84 ? -11.498 -0.114 12.187 1.00 91.94 84 LEU A N 1
ATOM 617 C CA . LEU A 1 84 ? -12.740 0.301 12.821 1.00 91.94 84 LEU A CA 1
ATOM 618 C C . LEU A 1 84 ? -13.030 -0.628 14.000 1.00 91.94 84 LEU A C 1
ATOM 620 O O . LEU A 1 84 ? -12.976 -1.852 13.862 1.00 91.94 84 LEU A O 1
ATOM 624 N N . GLU A 1 85 ? -13.329 -0.035 15.148 1.00 87.94 85 GLU A N 1
ATOM 625 C CA . GLU A 1 85 ? -13.839 -0.736 16.323 1.00 87.94 85 GLU A CA 1
ATOM 626 C C . GLU A 1 85 ? -15.370 -0.632 16.380 1.00 87.94 85 GLU A C 1
ATOM 628 O O . GLU A 1 85 ? -15.971 0.265 15.783 1.00 87.94 85 GLU A O 1
ATOM 633 N N . GLU A 1 86 ? -16.007 -1.551 17.108 1.00 84.44 86 GLU A N 1
ATOM 634 C CA . GLU A 1 86 ? -17.472 -1.629 17.232 1.00 84.44 86 GLU A CA 1
ATOM 635 C C . GLU A 1 86 ? -18.077 -0.355 17.858 1.00 84.44 86 GLU A C 1
ATOM 637 O O . GLU A 1 86 ? -19.174 0.062 17.488 1.00 84.44 86 GLU A O 1
ATOM 642 N N . ASP A 1 87 ? -17.320 0.344 18.709 1.00 83.31 87 ASP A N 1
ATOM 643 C CA . ASP A 1 87 ? -17.754 1.542 19.441 1.00 83.31 87 ASP A CA 1
ATOM 644 C C . ASP A 1 87 ? -17.651 2.857 18.636 1.00 83.31 87 ASP A C 1
ATOM 646 O O . ASP A 1 87 ? -17.550 3.946 19.205 1.00 83.31 87 ASP A O 1
ATOM 650 N N . SER A 1 88 ? -17.639 2.798 17.297 1.00 77.88 88 SER A N 1
ATOM 651 C CA . SER A 1 88 ? -17.399 3.957 16.405 1.00 77.88 88 SER A CA 1
ATOM 652 C C . SER A 1 88 ? -16.035 4.642 16.591 1.00 77.88 88 SER A C 1
ATOM 654 O O . SER A 1 88 ? -15.790 5.722 16.043 1.00 77.88 88 SER A O 1
ATOM 656 N N . GLN A 1 89 ? -15.132 4.021 17.348 1.00 87.81 89 GLN A N 1
ATOM 657 C CA . GLN A 1 89 ? -13.734 4.417 17.427 1.00 87.81 89 GLN A CA 1
ATOM 658 C C . GLN A 1 89 ? -12.963 3.824 16.250 1.00 87.81 89 GLN A C 1
ATOM 660 O O . GLN A 1 89 ? -13.329 2.797 15.680 1.00 87.81 89 GLN A O 1
ATOM 665 N N . TYR A 1 90 ? -11.883 4.493 15.862 1.00 90.88 90 TYR A N 1
ATOM 666 C CA . TYR A 1 90 ? -10.998 3.998 14.819 1.00 90.88 90 TYR A CA 1
ATOM 667 C C . TYR A 1 90 ? -9.545 4.242 15.197 1.00 90.88 90 TYR A C 1
ATOM 669 O O . TYR A 1 90 ? -9.191 5.281 15.764 1.00 90.88 90 TYR A O 1
ATOM 677 N N . SER A 1 91 ? -8.685 3.300 14.830 1.00 91.88 91 SER A N 1
ATOM 678 C CA . SER A 1 91 ? -7.239 3.439 14.951 1.00 91.88 91 SER A CA 1
ATOM 679 C C . SER A 1 91 ? -6.611 3.601 13.569 1.00 91.88 91 SER A C 1
ATOM 681 O O . SER A 1 91 ? -7.102 3.071 12.572 1.00 91.88 91 SER A O 1
ATOM 683 N N . GLN A 1 92 ? -5.541 4.394 13.494 1.00 93.56 92 GLN A N 1
ATOM 684 C CA . GLN A 1 92 ? -4.755 4.573 12.276 1.00 93.56 92 GLN A CA 1
ATOM 685 C C . GLN A 1 92 ? -3.338 4.073 12.512 1.00 93.56 92 GLN A C 1
ATOM 687 O O . GLN A 1 92 ? -2.700 4.441 13.500 1.00 93.56 92 GLN A O 1
ATOM 692 N N . ARG A 1 93 ? -2.833 3.288 11.567 1.00 93.38 93 ARG A N 1
ATOM 693 C CA . ARG A 1 93 ? -1.435 2.868 11.497 1.00 93.38 93 ARG A CA 1
ATOM 694 C C . ARG A 1 93 ? -0.810 3.381 10.211 1.00 93.38 93 ARG A C 1
ATOM 696 O O . ARG A 1 93 ? -1.472 3.442 9.174 1.00 93.38 93 ARG A O 1
ATOM 703 N N . PHE A 1 94 ? 0.462 3.762 10.286 1.00 93.50 94 PHE A N 1
ATOM 704 C CA . PHE A 1 94 ? 1.166 4.428 9.194 1.00 93.50 94 PHE A CA 1
ATOM 705 C C . PHE A 1 94 ? 2.349 3.580 8.744 1.00 93.50 94 PHE A C 1
ATOM 707 O O . PHE A 1 94 ? 3.353 3.473 9.442 1.00 93.50 94 PHE A O 1
ATOM 714 N N . PHE A 1 95 ? 2.256 3.026 7.542 1.00 92.94 95 PHE A N 1
ATOM 715 C CA . PHE A 1 95 ? 3.305 2.202 6.961 1.00 92.94 95 PHE A CA 1
ATOM 716 C C . PHE A 1 95 ? 4.104 3.037 5.975 1.00 92.94 95 PHE A C 1
ATOM 718 O O . PHE A 1 95 ? 3.561 3.617 5.033 1.00 92.94 95 PHE A O 1
ATOM 725 N N . ARG A 1 96 ? 5.411 3.124 6.208 1.00 86.69 96 ARG A N 1
ATOM 726 C CA . ARG A 1 96 ? 6.341 3.877 5.366 1.00 86.69 96 ARG A CA 1
ATOM 727 C C . ARG A 1 96 ? 7.552 3.020 5.073 1.00 86.69 96 ARG A C 1
ATOM 729 O O . ARG A 1 96 ? 8.130 2.420 5.977 1.00 86.69 96 ARG A O 1
ATOM 736 N N . ALA A 1 97 ? 8.003 3.033 3.831 1.00 69.12 97 ALA A N 1
ATOM 737 C CA . ALA A 1 97 ? 9.315 2.500 3.536 1.00 69.12 97 ALA A CA 1
ATOM 738 C C . ALA A 1 97 ? 10.350 3.596 3.686 1.00 69.12 97 ALA A C 1
ATOM 740 O O . ALA A 1 97 ? 10.520 4.454 2.818 1.00 69.12 97 ALA A O 1
ATOM 741 N N . HIS A 1 98 ? 11.088 3.543 4.792 1.00 74.69 98 HIS A N 1
ATOM 742 C CA . HIS A 1 98 ? 12.326 4.293 4.850 1.00 74.69 98 HIS A CA 1
ATOM 743 C C . HIS A 1 98 ? 13.238 3.804 3.704 1.00 74.69 98 HIS A C 1
ATOM 745 O O . HIS A 1 98 ? 13.289 2.604 3.413 1.00 74.69 98 HIS A O 1
ATOM 751 N N . PRO A 1 99 ? 13.958 4.685 3.004 1.00 73.44 99 PRO A N 1
ATOM 752 C CA . PRO A 1 99 ? 14.849 4.254 1.927 1.00 73.44 99 PRO A CA 1
ATOM 753 C C . PRO A 1 99 ? 15.932 3.274 2.382 1.00 73.44 99 PRO A C 1
ATOM 755 O O . PRO A 1 99 ? 16.339 2.393 1.634 1.00 73.44 99 PRO A O 1
ATOM 758 N N . THR A 1 100 ? 16.328 3.375 3.651 1.00 76.06 100 THR A N 1
ATOM 759 C CA . THR A 1 100 ? 17.257 2.451 4.316 1.00 76.06 100 THR A CA 1
ATOM 760 C C . THR A 1 100 ? 16.544 1.363 5.125 1.00 76.06 100 THR A C 1
ATOM 762 O O . THR A 1 100 ? 17.138 0.808 6.046 1.00 76.06 100 THR A O 1
ATOM 765 N N . ALA A 1 101 ? 15.256 1.109 4.866 1.00 76.75 101 ALA A N 1
ATOM 766 C CA . ALA A 1 101 ? 14.516 0.063 5.561 1.00 76.75 101 ALA A CA 1
ATOM 767 C C . ALA A 1 101 ? 15.174 -1.299 5.316 1.00 76.75 101 ALA A C 1
ATOM 769 O O . ALA A 1 101 ? 15.504 -1.648 4.181 1.00 76.75 101 ALA A O 1
ATOM 770 N N . VAL A 1 102 ? 15.346 -2.054 6.397 1.00 79.75 102 VAL A N 1
ATOM 771 C CA . VAL A 1 102 ? 15.875 -3.416 6.372 1.00 79.75 102 VAL A CA 1
ATOM 772 C C . VAL A 1 102 ? 14.684 -4.366 6.496 1.00 79.75 102 VAL A C 1
ATOM 774 O O . VAL A 1 102 ? 13.883 -4.172 7.414 1.00 79.75 102 VAL A O 1
ATOM 777 N N . PRO A 1 103 ? 14.522 -5.348 5.589 1.00 82.19 103 PRO A N 1
ATOM 778 C CA . PRO A 1 103 ? 13.466 -6.340 5.726 1.00 82.19 103 PRO A CA 1
ATOM 779 C C . PRO A 1 103 ? 13.683 -7.183 6.983 1.00 82.19 103 PRO A C 1
ATOM 781 O O . PRO A 1 103 ? 14.815 -7.576 7.272 1.00 82.19 103 PRO A O 1
ATOM 784 N N . VAL A 1 104 ? 12.599 -7.514 7.689 1.00 83.88 104 VAL A N 1
ATOM 785 C CA . VAL A 1 104 ? 12.643 -8.449 8.829 1.00 83.88 104 VAL A CA 1
ATOM 786 C C . VAL A 1 104 ? 13.107 -9.840 8.384 1.00 83.88 104 VAL A C 1
ATOM 788 O O . VAL A 1 104 ? 13.771 -10.535 9.148 1.00 83.88 104 VAL A O 1
ATOM 791 N N . ILE A 1 105 ? 12.810 -10.232 7.140 1.00 81.62 105 ILE A N 1
ATOM 792 C CA . ILE A 1 105 ? 13.260 -11.489 6.532 1.00 81.62 105 ILE A CA 1
ATOM 793 C C . ILE A 1 105 ? 14.252 -11.164 5.399 1.00 81.62 105 ILE A C 1
ATOM 795 O O . ILE A 1 105 ? 13.837 -10.863 4.273 1.00 81.62 105 ILE A O 1
ATOM 799 N N . PRO A 1 106 ? 15.573 -11.198 5.659 1.00 65.44 106 PRO A N 1
ATOM 800 C CA . PRO A 1 106 ? 16.583 -10.952 4.636 1.00 65.44 106 PRO A CA 1
ATOM 801 C C . PRO A 1 106 ? 16.580 -12.055 3.573 1.00 65.44 106 PRO A C 1
ATOM 803 O O . PRO A 1 106 ? 16.553 -13.238 3.898 1.00 65.44 106 PRO A O 1
ATOM 806 N N . GLY A 1 107 ? 16.666 -11.677 2.296 1.00 60.56 107 GLY A N 1
ATOM 807 C CA . GLY A 1 107 ? 16.897 -12.634 1.208 1.00 60.56 107 GLY A CA 1
ATOM 808 C C . GLY A 1 107 ? 15.666 -13.393 0.708 1.00 60.56 107 GLY A C 1
ATOM 809 O O . GLY A 1 107 ? 15.833 -14.375 -0.008 1.00 60.56 107 GLY A O 1
ATOM 810 N N . ALA A 1 108 ? 14.447 -12.947 1.028 1.00 57.31 108 ALA A N 1
ATOM 811 C CA . ALA A 1 108 ? 13.239 -13.432 0.364 1.00 57.31 108 ALA A CA 1
ATOM 812 C C . ALA A 1 108 ? 13.242 -12.998 -1.116 1.00 57.31 108 ALA A C 1
ATOM 814 O O . ALA A 1 108 ? 12.693 -11.962 -1.486 1.00 57.31 108 ALA A O 1
ATOM 815 N N . THR A 1 109 ? 13.914 -13.771 -1.966 1.00 52.06 109 THR A N 1
ATOM 816 C CA . THR A 1 109 ? 13.819 -13.659 -3.419 1.00 52.06 109 THR A CA 1
ATOM 817 C C . THR A 1 109 ? 12.514 -14.313 -3.854 1.00 52.06 109 THR A C 1
ATOM 819 O O . THR A 1 109 ? 12.295 -15.509 -3.655 1.00 52.06 109 THR A O 1
ATOM 822 N N . ALA A 1 110 ? 11.606 -13.523 -4.427 1.00 55.06 110 ALA A N 1
ATOM 823 C CA . ALA A 1 110 ? 10.433 -14.076 -5.086 1.00 55.06 110 ALA A CA 1
ATOM 824 C C . ALA A 1 110 ? 10.919 -14.829 -6.330 1.00 55.06 110 ALA A C 1
ATOM 826 O O . ALA A 1 110 ? 11.281 -14.217 -7.331 1.00 55.06 110 ALA A O 1
ATOM 827 N N . THR A 1 111 ? 10.989 -16.158 -6.261 1.00 47.47 111 THR A N 1
ATOM 828 C CA . THR A 1 111 ? 11.204 -16.959 -7.466 1.00 47.47 111 THR A CA 1
ATOM 829 C C . THR A 1 111 ? 9.896 -16.944 -8.259 1.00 47.47 111 THR A C 1
ATOM 831 O O . THR A 1 111 ? 8.852 -17.309 -7.712 1.00 47.47 111 THR A O 1
ATOM 834 N N . PRO A 1 112 ? 9.890 -16.465 -9.515 1.00 49.66 112 PRO A N 1
ATOM 835 C CA . PRO A 1 112 ? 8.677 -16.488 -10.315 1.00 49.66 112 PRO A CA 1
ATOM 836 C C . PRO A 1 112 ? 8.267 -17.948 -10.535 1.00 49.66 112 PRO A C 1
ATOM 838 O O . PRO A 1 112 ? 9.029 -18.740 -11.080 1.00 49.66 112 PRO A O 1
ATOM 841 N N . SER A 1 113 ? 7.063 -18.318 -10.101 1.00 43.50 113 SER A N 1
ATOM 842 C CA . SER A 1 113 ? 6.499 -19.662 -10.281 1.00 43.50 113 SER A CA 1
ATOM 843 C C . SER A 1 113 ? 5.804 -19.847 -11.638 1.00 43.50 113 SER A C 1
ATOM 845 O O . SER A 1 113 ? 5.002 -20.766 -11.808 1.00 43.50 113 SER A O 1
ATOM 847 N N . THR A 1 114 ? 6.077 -18.985 -12.620 1.00 45.38 114 THR A N 1
ATOM 848 C CA . THR A 1 114 ? 5.501 -19.110 -13.962 1.00 45.38 114 THR A CA 1
ATOM 849 C C . THR A 1 114 ? 6.126 -20.294 -14.715 1.00 45.38 114 THR A C 1
A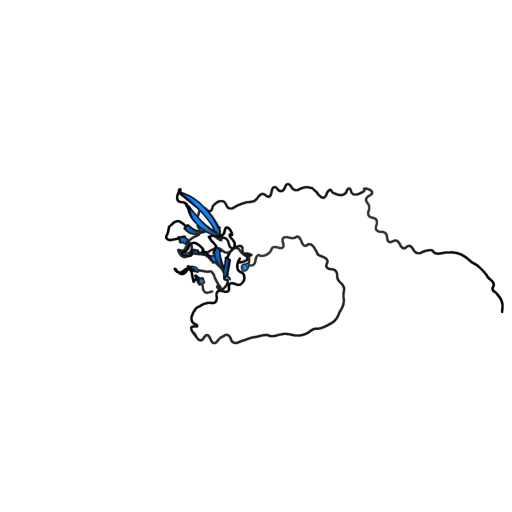TOM 851 O O . THR A 1 114 ? 7.345 -20.478 -14.663 1.00 45.38 114 THR A O 1
ATOM 854 N N . PRO A 1 115 ? 5.340 -21.110 -15.451 1.00 35.75 115 PRO A N 1
ATOM 855 C CA . PRO A 1 115 ? 5.914 -22.067 -16.387 1.00 35.75 115 PRO A CA 1
ATOM 856 C C . PRO A 1 115 ? 6.727 -21.296 -17.432 1.00 35.75 115 PRO A C 1
ATOM 858 O O . PRO A 1 115 ? 6.258 -20.296 -17.980 1.00 35.75 115 PRO A O 1
ATOM 861 N N . ILE A 1 116 ? 7.959 -21.747 -17.672 1.00 35.78 116 ILE A N 1
ATOM 862 C CA . ILE A 1 116 ? 8.883 -21.159 -18.643 1.00 35.78 116 ILE A CA 1
ATOM 863 C C . ILE A 1 116 ? 8.209 -21.197 -20.015 1.00 35.78 116 ILE A C 1
ATOM 865 O O . ILE A 1 116 ? 8.132 -22.243 -20.655 1.00 35.78 116 ILE A O 1
ATOM 869 N N . ASN A 1 117 ? 7.704 -20.052 -20.463 1.00 35.47 117 ASN A N 1
ATOM 870 C CA . ASN A 1 117 ? 7.318 -19.874 -21.849 1.00 35.47 117 ASN A CA 1
ATOM 871 C C . ASN A 1 117 ? 8.611 -19.579 -22.603 1.00 35.47 117 ASN A C 1
ATOM 873 O O . ASN A 1 117 ? 9.183 -18.497 -22.464 1.00 35.47 117 ASN A O 1
ATOM 877 N N . THR A 1 118 ? 9.106 -20.570 -23.343 1.00 39.00 118 THR A N 1
ATOM 878 C CA . THR A 1 118 ? 10.292 -20.472 -24.199 1.00 39.00 118 THR A CA 1
ATOM 879 C C . THR A 1 118 ? 9.992 -19.559 -25.392 1.00 39.00 118 THR A C 1
ATOM 881 O O . THR A 1 118 ? 9.919 -19.996 -26.536 1.00 39.00 118 THR A O 1
ATOM 884 N N . ALA A 1 119 ? 9.774 -18.271 -25.132 1.00 34.00 119 ALA A N 1
ATOM 885 C CA . ALA A 1 119 ? 9.818 -17.243 -26.151 1.00 34.00 119 ALA A CA 1
ATOM 886 C C . ALA A 1 119 ? 11.295 -16.926 -26.393 1.00 34.00 119 ALA A C 1
ATOM 888 O O . ALA A 1 119 ? 12.011 -16.426 -25.528 1.00 34.00 119 ALA A O 1
ATOM 889 N N . ASN A 1 120 ? 11.745 -17.342 -27.567 1.00 46.41 120 ASN A N 1
ATOM 890 C CA . ASN A 1 120 ? 13.100 -17.276 -28.078 1.00 46.41 120 ASN A CA 1
ATOM 891 C C . ASN A 1 120 ? 13.609 -15.821 -28.138 1.00 46.41 120 ASN A C 1
ATOM 893 O O . ASN A 1 120 ? 13.471 -15.171 -29.170 1.00 46.41 120 ASN A O 1
ATOM 897 N N . ASP A 1 121 ? 14.197 -15.307 -27.054 1.00 37.25 121 ASP A N 1
ATOM 898 C CA . ASP A 1 121 ? 14.970 -14.060 -27.086 1.00 37.25 121 ASP A CA 1
ATOM 899 C C . ASP A 1 121 ? 16.466 -14.389 -27.136 1.00 37.25 121 ASP A C 1
ATOM 901 O O . ASP A 1 121 ? 17.207 -14.416 -26.149 1.00 37.25 121 ASP A O 1
ATOM 905 N N . SER A 1 122 ? 16.912 -14.750 -28.336 1.00 36.41 122 SER A N 1
ATOM 906 C CA . SER A 1 122 ? 18.307 -15.019 -28.657 1.00 36.41 122 SER A CA 1
ATOM 907 C C . SER A 1 122 ? 19.097 -13.711 -28.723 1.00 36.41 122 SER A C 1
ATOM 909 O O . SER A 1 122 ? 19.487 -13.274 -29.808 1.00 36.41 122 SER A O 1
ATOM 911 N N . ARG A 1 123 ? 19.319 -13.063 -27.571 1.00 42.78 123 ARG A N 1
ATOM 912 C CA . ARG A 1 123 ? 20.206 -11.895 -27.480 1.00 42.78 123 ARG A CA 1
ATOM 913 C C . ARG A 1 123 ? 20.777 -11.599 -26.088 1.00 42.78 123 ARG A C 1
ATOM 915 O O . ARG A 1 123 ? 20.945 -10.441 -25.732 1.00 42.78 123 ARG A O 1
ATOM 922 N N . ASN A 1 124 ? 21.180 -12.621 -25.327 1.00 36.50 124 ASN A N 1
ATOM 923 C CA . ASN A 1 124 ? 22.251 -12.411 -24.344 1.00 36.50 124 ASN A CA 1
ATOM 924 C C . ASN A 1 124 ? 22.985 -13.707 -23.970 1.00 36.50 124 ASN A C 1
ATOM 926 O O . ASN A 1 124 ? 22.607 -14.426 -23.048 1.00 36.50 124 ASN A O 1
ATOM 930 N N . ARG A 1 125 ? 24.063 -14.017 -24.703 1.00 37.09 125 ARG A N 1
ATOM 931 C CA . ARG A 1 125 ? 25.007 -15.078 -24.337 1.00 37.09 125 ARG A CA 1
ATOM 932 C C . ARG A 1 125 ? 26.209 -14.457 -23.623 1.00 37.09 125 ARG A C 1
ATOM 934 O O . ARG A 1 125 ? 26.972 -13.717 -24.228 1.00 37.09 125 ARG A O 1
ATOM 941 N N . THR A 1 126 ? 26.347 -14.824 -22.351 1.00 32.81 126 THR A N 1
ATOM 942 C CA . THR A 1 126 ? 27.600 -15.185 -21.661 1.00 32.81 126 THR A CA 1
ATOM 943 C C . THR A 1 126 ? 28.810 -14.252 -21.787 1.00 32.81 126 THR A C 1
ATOM 945 O O . THR A 1 126 ? 29.554 -14.305 -22.762 1.00 32.81 126 THR A O 1
ATOM 948 N N . GLY A 1 127 ? 29.106 -13.553 -20.690 1.00 31.11 127 GLY A N 1
ATOM 949 C CA . GLY A 1 127 ? 30.421 -12.987 -20.391 1.00 31.11 127 GLY A CA 1
ATOM 950 C C . GLY A 1 127 ? 30.778 -13.205 -18.922 1.00 31.11 127 GLY A C 1
ATOM 951 O O . GLY A 1 127 ? 30.744 -12.271 -18.129 1.00 31.11 127 GLY A O 1
ATOM 952 N N . ALA A 1 128 ? 31.085 -14.450 -18.549 1.00 32.59 128 ALA A N 1
ATOM 953 C CA . ALA A 1 128 ? 31.770 -14.745 -17.297 1.00 32.59 128 ALA A CA 1
ATOM 954 C C . ALA A 1 128 ? 33.190 -14.166 -17.380 1.00 32.59 128 ALA A C 1
ATOM 956 O O . ALA A 1 128 ? 33.999 -14.639 -18.175 1.00 32.59 128 ALA A O 1
ATOM 957 N N . SER A 1 129 ? 33.494 -13.147 -16.577 1.00 29.86 129 SER A N 1
ATOM 958 C CA . SER A 1 129 ? 34.871 -12.700 -16.365 1.00 29.86 129 SER A CA 1
ATOM 959 C C . SER A 1 129 ? 35.311 -13.134 -14.974 1.00 29.86 129 SER A C 1
ATOM 961 O O . SER A 1 129 ? 35.145 -12.425 -13.984 1.00 29.86 129 SER A O 1
ATOM 963 N N . LEU A 1 130 ? 35.843 -14.354 -14.920 1.00 34.28 130 LEU A N 1
ATOM 964 C CA . LEU A 1 130 ? 36.819 -14.755 -13.918 1.00 34.28 130 LEU A CA 1
ATOM 965 C C . LEU A 1 130 ? 38.084 -13.924 -14.156 1.00 34.28 130 LEU A C 1
ATOM 967 O O . LEU A 1 130 ? 38.727 -14.064 -15.196 1.00 34.28 130 LEU A O 1
ATOM 971 N N . ARG A 1 131 ? 38.472 -13.097 -13.186 1.00 33.12 131 ARG A N 1
ATOM 972 C CA . ARG A 1 131 ? 39.874 -12.705 -13.012 1.00 33.12 131 ARG A CA 1
ATOM 973 C C . ARG A 1 131 ? 40.267 -12.794 -11.547 1.00 33.12 131 ARG A C 1
ATOM 975 O O . ARG A 1 131 ? 40.319 -11.810 -10.821 1.00 33.12 131 ARG A O 1
ATOM 982 N N . GLU A 1 132 ? 40.580 -14.024 -11.168 1.00 27.36 132 GLU A N 1
ATOM 983 C CA . GLU A 1 132 ? 41.641 -14.343 -10.221 1.00 27.36 132 GLU A CA 1
ATOM 984 C C . GLU A 1 132 ? 42.974 -13.870 -10.832 1.00 27.36 132 GLU A C 1
ATOM 986 O O . GLU A 1 132 ? 43.351 -14.327 -11.910 1.00 27.36 132 GLU A O 1
ATOM 991 N N . SER A 1 133 ? 43.684 -12.937 -10.193 1.00 34.66 133 SER A N 1
ATOM 992 C CA . SER A 1 133 ? 45.121 -12.741 -10.456 1.00 34.66 133 SER A CA 1
ATOM 993 C C . SER A 1 133 ? 45.818 -12.147 -9.229 1.00 34.66 133 SER A C 1
ATOM 995 O O . SER A 1 133 ? 45.798 -10.945 -8.992 1.00 34.66 133 SER A O 1
ATOM 997 N N . ALA A 1 134 ? 46.366 -13.060 -8.432 1.00 32.22 134 ALA A N 1
ATOM 998 C CA . ALA A 1 134 ? 47.699 -13.064 -7.838 1.00 32.22 134 ALA A CA 1
ATOM 999 C C . ALA A 1 134 ? 48.401 -11.732 -7.466 1.00 32.22 134 ALA A C 1
ATOM 1001 O O . ALA A 1 134 ? 48.825 -10.955 -8.314 1.00 32.22 134 ALA A O 1
ATOM 1002 N N . ILE A 1 135 ? 48.623 -11.595 -6.153 1.00 36.53 135 ILE A N 1
ATOM 1003 C CA . ILE A 1 135 ? 49.883 -11.282 -5.444 1.00 36.53 135 ILE A CA 1
ATOM 1004 C C . ILE A 1 135 ? 50.977 -10.518 -6.218 1.00 36.53 135 ILE A C 1
ATOM 1006 O O . ILE A 1 135 ? 51.666 -11.072 -7.072 1.00 36.53 135 ILE A O 1
ATOM 1010 N N . GLY A 1 136 ? 51.249 -9.290 -5.767 1.00 32.78 136 GLY A N 1
ATOM 1011 C CA . GLY A 1 136 ? 52.507 -8.575 -5.981 1.00 32.78 136 GLY A CA 1
ATOM 1012 C C . GLY A 1 136 ? 52.959 -7.899 -4.681 1.00 32.78 136 GLY A C 1
ATOM 1013 O O . GLY A 1 136 ? 52.330 -6.954 -4.219 1.00 32.78 136 GLY A O 1
ATOM 1014 N N . PHE A 1 137 ? 54.030 -8.412 -4.071 1.00 33.06 137 PHE A N 1
ATOM 1015 C CA . PHE A 1 137 ? 54.861 -7.734 -3.056 1.00 33.06 137 PHE A CA 1
ATOM 1016 C C . PHE A 1 137 ? 55.656 -6.622 -3.790 1.00 33.06 137 PHE A C 1
ATOM 1018 O O . PHE A 1 137 ? 56.087 -6.865 -4.912 1.00 33.06 137 PHE A O 1
ATOM 1025 N N . SER A 1 138 ? 55.908 -5.397 -3.304 1.00 32.69 138 SER A N 1
ATOM 1026 C CA . SER A 1 138 ? 56.619 -4.968 -2.079 1.00 32.69 138 SER A CA 1
ATOM 1027 C C . SER A 1 138 ? 56.799 -3.402 -2.122 1.00 32.69 138 SER A C 1
ATOM 1029 O O . SER A 1 138 ? 56.298 -2.797 -3.068 1.00 32.69 138 SER A O 1
ATOM 1031 N N . PRO A 1 139 ? 57.550 -2.698 -1.234 1.00 44.69 139 PRO A N 1
ATOM 1032 C CA . PRO A 1 139 ? 57.120 -2.024 0.007 1.00 44.69 139 PRO A CA 1
ATOM 1033 C C . PRO A 1 139 ? 57.458 -0.494 0.068 1.00 44.69 139 PRO A C 1
ATOM 1035 O O . PRO A 1 139 ? 57.996 0.061 -0.883 1.00 44.69 139 PRO A O 1
ATOM 1038 N N . SER A 1 140 ? 57.234 0.149 1.236 1.00 33.41 140 SER A N 1
ATOM 1039 C CA . SER A 1 140 ? 57.464 1.574 1.645 1.00 33.41 140 SER A CA 1
ATOM 1040 C C . SER A 1 140 ? 56.219 2.475 1.492 1.00 33.41 140 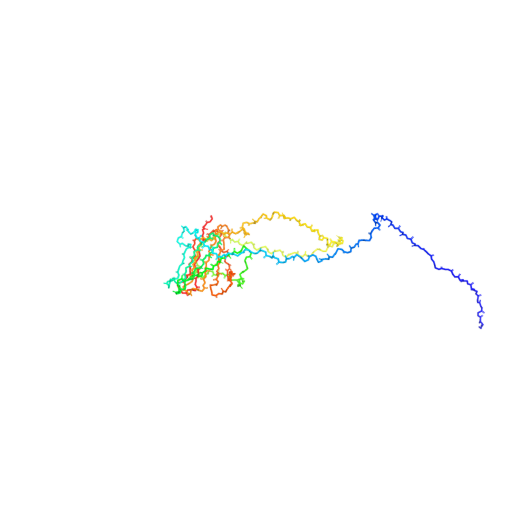SER A C 1
ATOM 1042 O O . SER A 1 140 ? 55.619 2.495 0.431 1.00 33.41 140 SER A O 1
ATOM 1044 N N . THR A 1 141 ? 55.664 3.177 2.492 1.00 37.84 141 THR A N 1
ATOM 1045 C CA . THR A 1 141 ? 56.179 3.898 3.682 1.00 37.84 141 THR A CA 1
ATOM 1046 C C . THR A 1 141 ? 55.055 4.016 4.756 1.00 37.84 141 THR A C 1
ATOM 1048 O O . THR A 1 141 ? 53.899 3.714 4.462 1.00 37.84 141 THR A O 1
ATOM 1051 N N . PRO A 1 142 ? 55.354 4.393 6.020 1.00 37.69 142 PRO A N 1
ATOM 1052 C CA . PRO A 1 142 ? 54.579 3.985 7.193 1.00 37.69 142 PRO A CA 1
ATOM 1053 C C . PRO A 1 142 ? 53.305 4.797 7.474 1.00 37.69 142 PRO A C 1
ATOM 1055 O O . PRO A 1 142 ? 53.224 6.005 7.276 1.00 37.69 142 PRO A O 1
ATOM 1058 N N . THR A 1 143 ? 52.347 4.065 8.037 1.00 39.91 143 THR A N 1
ATOM 1059 C CA . THR A 1 143 ? 51.280 4.430 8.974 1.00 39.91 143 THR A CA 1
ATOM 1060 C C . THR A 1 143 ? 51.231 5.895 9.421 1.00 39.91 143 THR A C 1
ATOM 1062 O O . THR A 1 143 ? 52.019 6.342 10.248 1.00 39.91 143 THR A O 1
ATOM 1065 N N . THR A 1 144 ? 50.184 6.613 9.017 1.00 35.50 144 THR A N 1
ATOM 1066 C CA . THR A 1 144 ? 49.469 7.512 9.934 1.00 35.50 144 THR A CA 1
ATOM 1067 C C . THR A 1 144 ? 48.004 7.547 9.522 1.00 35.50 144 THR A C 1
ATOM 1069 O O . THR A 1 144 ? 47.583 8.334 8.679 1.00 35.50 144 THR A O 1
ATOM 1072 N N . SER A 1 145 ? 47.209 6.681 10.146 1.00 46.12 145 SER A N 1
ATOM 1073 C CA . SER A 1 145 ? 45.763 6.843 10.248 1.00 46.12 145 SER A CA 1
ATOM 1074 C C . SER A 1 145 ? 45.480 8.134 11.019 1.00 46.12 145 SER A C 1
ATOM 1076 O O . SER A 1 145 ? 45.356 8.136 12.244 1.00 46.12 145 SER A O 1
ATOM 1078 N N . ARG A 1 146 ? 45.434 9.260 10.308 1.00 35.69 146 ARG A N 1
ATOM 1079 C CA . ARG A 1 146 ? 44.955 10.529 10.845 1.00 35.69 146 ARG A CA 1
ATOM 1080 C C . ARG A 1 146 ? 43.534 10.713 10.348 1.00 35.69 146 ARG A C 1
ATOM 1082 O O . ARG A 1 146 ? 43.301 11.139 9.224 1.00 35.69 146 ARG A O 1
ATOM 1089 N N . ALA A 1 147 ? 42.599 10.345 11.218 1.00 47.50 147 ALA A N 1
ATOM 1090 C CA . ALA A 1 147 ? 41.216 10.769 11.149 1.00 47.50 147 ALA A CA 1
ATOM 1091 C C . ALA A 1 147 ? 41.182 12.300 11.015 1.00 47.50 147 ALA A C 1
ATOM 1093 O O . ALA A 1 147 ? 41.370 13.023 11.994 1.00 47.50 147 ALA A O 1
ATOM 1094 N N . VAL A 1 148 ? 40.989 12.793 9.793 1.00 38.16 148 VAL A N 1
ATOM 1095 C CA . VAL A 1 148 ? 40.640 14.189 9.552 1.00 38.16 148 VAL A CA 1
ATOM 1096 C C . VAL A 1 148 ? 39.127 14.257 9.597 1.00 38.16 148 VAL A C 1
ATOM 1098 O O . VAL A 1 148 ? 38.422 13.894 8.657 1.00 38.16 148 VAL A O 1
ATOM 1101 N N . TRP A 1 149 ? 38.655 14.678 10.764 1.00 42.19 149 TRP A N 1
ATOM 1102 C CA . TRP A 1 149 ? 37.288 15.083 11.018 1.00 42.19 149 TRP A CA 1
ATOM 1103 C C . TRP A 1 149 ? 36.917 16.146 9.989 1.00 42.19 149 TRP A C 1
ATOM 1105 O O . TRP A 1 149 ? 37.386 17.279 10.054 1.00 42.19 149 TRP A O 1
ATOM 1115 N N . SER A 1 150 ? 36.107 15.747 9.018 1.00 36.84 150 SER A N 1
ATOM 1116 C CA . SER A 1 150 ? 35.473 16.648 8.065 1.00 36.84 150 SER A CA 1
ATOM 1117 C C . SER A 1 150 ? 34.000 16.697 8.445 1.00 36.84 150 SER A C 1
ATOM 1119 O O . SER A 1 150 ? 33.160 16.058 7.819 1.00 36.84 150 SER A O 1
ATOM 1121 N N . ASP A 1 151 ? 33.715 17.385 9.550 1.00 44.91 151 ASP A N 1
ATOM 1122 C CA . ASP A 1 151 ? 32.356 17.708 9.978 1.00 44.91 151 ASP A CA 1
ATOM 1123 C C . ASP A 1 151 ? 31.893 18.919 9.162 1.00 44.91 151 ASP A C 1
ATOM 1125 O O . ASP A 1 151 ? 31.970 20.081 9.552 1.00 44.91 151 ASP A O 1
ATOM 1129 N N . SER A 1 152 ? 31.543 18.635 7.919 1.00 37.38 152 SER A N 1
ATOM 1130 C CA . SER A 1 152 ? 30.762 19.518 7.069 1.00 37.38 152 SER A CA 1
ATOM 1131 C C . SER A 1 152 ? 29.565 18.689 6.631 1.00 37.38 152 SER A C 1
ATOM 1133 O O . SER A 1 152 ? 29.760 17.509 6.317 1.00 37.38 152 SER A O 1
ATOM 1135 N N . PRO A 1 153 ? 28.338 19.238 6.576 1.00 48.25 153 PRO A N 1
ATOM 1136 C CA . PRO A 1 153 ? 27.260 18.583 5.864 1.00 48.25 153 PRO A CA 1
ATOM 1137 C C . PRO A 1 153 ? 27.636 18.654 4.385 1.00 48.25 153 PRO A C 1
ATOM 1139 O O . PRO A 1 153 ? 27.184 19.524 3.646 1.00 48.25 153 PRO A O 1
ATOM 1142 N N . LEU A 1 154 ? 28.544 17.765 3.970 1.00 45.94 154 LEU A N 1
ATOM 1143 C CA . LEU A 1 154 ? 28.776 17.438 2.585 1.00 45.94 154 LEU A CA 1
ATOM 1144 C C . LEU A 1 154 ? 27.385 17.115 2.081 1.00 45.94 154 LEU A C 1
ATOM 1146 O O . LEU A 1 154 ? 26.742 16.200 2.602 1.00 45.94 154 LEU A O 1
ATOM 1150 N N . SER A 1 155 ? 26.895 17.959 1.184 1.00 53.12 155 SER A N 1
ATOM 1151 C CA . SER A 1 155 ? 25.626 17.820 0.504 1.00 53.12 155 SER A CA 1
ATOM 1152 C C . SER A 1 155 ? 25.570 16.409 -0.059 1.00 53.12 155 SER A C 1
ATOM 1154 O O . SER A 1 155 ? 26.045 16.134 -1.160 1.00 53.12 155 SER A O 1
ATOM 1156 N N . LYS A 1 156 ? 25.030 15.478 0.735 1.00 54.38 156 LYS A N 1
ATOM 1157 C CA . LYS A 1 156 ? 24.683 14.143 0.286 1.00 54.38 156 LYS A CA 1
ATOM 1158 C C . LYS A 1 156 ? 23.599 14.402 -0.737 1.00 54.38 156 LYS A C 1
ATOM 1160 O O . LYS A 1 156 ? 22.438 14.603 -0.388 1.00 54.38 156 LYS A O 1
ATOM 1165 N N . THR A 1 157 ? 24.017 14.534 -1.993 1.00 56.97 157 THR A N 1
ATOM 1166 C CA . THR A 1 157 ? 23.120 14.609 -3.133 1.00 56.97 157 THR A CA 1
ATOM 1167 C C . THR A 1 157 ? 22.519 13.231 -3.210 1.00 56.97 157 THR A C 1
ATOM 1169 O O . THR A 1 157 ? 23.083 12.299 -3.768 1.00 56.97 157 THR A O 1
ATOM 1172 N N . TRP A 1 158 ? 21.430 13.117 -2.475 1.00 53.28 158 TRP A N 1
ATOM 1173 C CA . TRP A 1 158 ? 20.741 11.895 -2.169 1.00 53.28 158 TRP A CA 1
ATOM 1174 C C . TRP A 1 158 ? 20.391 11.218 -3.493 1.00 53.28 158 TRP A C 1
ATOM 1176 O O . TRP A 1 158 ? 19.689 11.818 -4.327 1.00 53.28 158 TRP A O 1
ATOM 1186 N N . THR A 1 159 ? 20.944 10.026 -3.726 1.00 65.00 159 THR A N 1
ATOM 1187 C CA . THR A 1 159 ? 20.739 9.317 -4.993 1.00 65.00 159 THR A CA 1
ATOM 1188 C C . THR A 1 159 ? 19.253 8.993 -5.143 1.00 65.00 159 THR A C 1
ATOM 1190 O O . THR A 1 159 ? 18.516 8.920 -4.158 1.00 65.00 159 THR A O 1
ATOM 1193 N N . SER A 1 160 ? 18.758 8.817 -6.370 1.00 60.47 160 SER A N 1
ATOM 1194 C CA . SER A 1 160 ? 17.342 8.475 -6.602 1.00 60.47 160 SER A CA 1
ATOM 1195 C C . SER A 1 160 ? 16.890 7.254 -5.791 1.00 60.47 160 SER A C 1
ATOM 1197 O O . SER A 1 160 ? 15.750 7.218 -5.336 1.00 60.47 160 SER A O 1
ATOM 1199 N N . ARG A 1 161 ? 17.805 6.302 -5.564 1.00 62.69 161 ARG A N 1
ATOM 1200 C CA . ARG A 1 161 ? 17.602 5.084 -4.770 1.00 62.69 161 ARG A CA 1
ATOM 1201 C C . ARG A 1 161 ? 17.448 5.360 -3.283 1.00 62.69 161 ARG A C 1
ATOM 1203 O O . ARG A 1 161 ? 16.744 4.645 -2.581 1.00 62.69 161 ARG A O 1
ATOM 1210 N N . GLU A 1 162 ? 18.122 6.392 -2.810 1.00 71.25 162 GLU A N 1
ATOM 1211 C CA . GLU A 1 162 ? 17.986 6.821 -1.440 1.00 71.25 162 GLU A CA 1
ATOM 1212 C C . GLU A 1 162 ? 16.687 7.629 -1.292 1.00 71.25 162 GLU A C 1
ATOM 1214 O O . GLU A 1 162 ? 16.153 7.681 -0.195 1.00 71.25 162 GLU A O 1
ATOM 1219 N N . ARG A 1 163 ? 16.145 8.315 -2.311 1.00 81.62 163 ARG A N 1
ATOM 1220 C CA . ARG A 1 163 ? 15.013 9.249 -2.101 1.00 81.62 163 ARG A CA 1
ATOM 1221 C C . ARG A 1 163 ? 13.746 8.532 -1.628 1.00 81.62 163 ARG A C 1
ATOM 1223 O O . ARG A 1 163 ? 13.459 7.410 -2.030 1.00 81.62 163 ARG A O 1
ATOM 1230 N N . ILE A 1 164 ? 12.960 9.219 -0.797 1.00 85.81 164 ILE A N 1
ATOM 1231 C CA . ILE A 1 164 ? 11.613 8.767 -0.432 1.00 85.81 164 ILE A CA 1
ATOM 1232 C C . ILE A 1 164 ? 10.752 8.771 -1.698 1.00 85.81 164 ILE A C 1
ATOM 1234 O O . ILE A 1 164 ? 10.662 9.787 -2.390 1.00 85.81 164 ILE A O 1
ATOM 1238 N N . LYS A 1 165 ? 10.136 7.627 -1.997 1.00 90.50 165 LYS A N 1
ATOM 1239 C CA . LYS A 1 165 ? 9.293 7.418 -3.176 1.00 90.50 165 LYS A CA 1
ATOM 1240 C C . LYS A 1 165 ? 7.834 7.385 -2.740 1.00 90.50 165 LYS A C 1
ATOM 1242 O O . LYS A 1 165 ? 7.515 6.862 -1.676 1.00 90.50 165 LYS A O 1
ATOM 1247 N N . ALA A 1 166 ? 6.955 7.968 -3.550 1.00 92.31 166 ALA A N 1
ATOM 1248 C CA . ALA A 1 166 ? 5.523 7.886 -3.300 1.00 92.31 166 ALA A CA 1
ATOM 1249 C C . ALA A 1 166 ? 5.043 6.435 -3.448 1.00 92.31 166 ALA A C 1
ATOM 1251 O O . ALA A 1 166 ? 5.532 5.710 -4.322 1.00 92.31 166 ALA A O 1
ATOM 1252 N N . ALA A 1 167 ? 4.080 6.045 -2.618 1.00 94.38 167 ALA A N 1
ATOM 1253 C CA . ALA A 1 167 ? 3.322 4.828 -2.834 1.00 94.38 167 ALA A CA 1
ATOM 1254 C C . ALA A 1 167 ? 2.299 5.081 -3.952 1.00 94.38 167 ALA A C 1
ATOM 1256 O O . ALA A 1 167 ? 1.764 6.182 -4.086 1.00 94.38 167 ALA A O 1
ATOM 1257 N N . THR A 1 168 ? 2.064 4.083 -4.792 1.00 94.94 168 THR A N 1
ATOM 1258 C CA . THR A 1 168 ? 1.175 4.191 -5.966 1.00 94.94 168 THR A CA 1
ATOM 1259 C C . THR A 1 168 ? 0.013 3.225 -5.893 1.00 94.94 168 THR A C 1
ATOM 1261 O O . THR A 1 168 ? -1.082 3.535 -6.352 1.00 94.94 168 THR A O 1
ATOM 1264 N N . CYS A 1 169 ? 0.256 2.058 -5.311 1.00 95.81 169 CYS A N 1
ATOM 1265 C CA . CYS A 1 169 ? -0.710 0.988 -5.195 1.00 95.81 169 CYS A CA 1
ATOM 1266 C C . CYS A 1 169 ? -0.508 0.224 -3.888 1.00 95.81 169 CYS A C 1
ATOM 1268 O O . CYS A 1 169 ? 0.588 0.214 -3.318 1.00 95.81 169 CYS A O 1
ATOM 1270 N N . LEU A 1 170 ? -1.576 -0.408 -3.418 1.00 97.00 170 LEU A N 1
ATOM 1271 C CA . LEU A 1 170 ? -1.574 -1.251 -2.236 1.00 97.00 170 LEU A CA 1
ATOM 1272 C C . LEU A 1 170 ? -2.561 -2.409 -2.388 1.00 97.00 170 LEU A C 1
ATOM 1274 O O . LEU A 1 170 ? -3.445 -2.374 -3.240 1.00 97.00 170 LEU A O 1
ATOM 1278 N N . SER A 1 171 ? -2.393 -3.441 -1.567 1.00 96.94 171 SER A N 1
ATOM 1279 C CA . SER A 1 171 ? -3.370 -4.521 -1.421 1.00 96.94 171 SER A CA 1
ATOM 1280 C C . SER A 1 171 ? -3.248 -5.151 -0.039 1.00 96.94 171 SER A C 1
ATOM 1282 O O . SER A 1 171 ? -2.139 -5.359 0.461 1.00 96.94 171 SER A O 1
ATOM 1284 N N . ILE A 1 172 ? -4.386 -5.445 0.580 1.00 96.25 172 ILE A N 1
ATOM 1285 C CA . ILE A 1 172 ? -4.502 -6.148 1.853 1.00 96.25 172 ILE A CA 1
ATOM 1286 C C . ILE A 1 172 ? -4.771 -7.624 1.552 1.00 96.25 172 ILE A C 1
ATOM 1288 O O . ILE A 1 172 ? -5.622 -7.971 0.733 1.00 96.25 172 ILE A O 1
ATOM 1292 N N . SER A 1 173 ? -4.052 -8.517 2.226 1.00 95.19 173 SER A N 1
ATOM 1293 C CA . SER A 1 173 ? -4.345 -9.948 2.151 1.00 95.19 173 SER A CA 1
ATOM 1294 C C . SER A 1 173 ? -5.738 -10.241 2.714 1.00 95.19 173 SER A C 1
ATOM 1296 O O . SER A 1 173 ? -6.184 -9.606 3.667 1.00 95.19 173 SER A O 1
ATOM 1298 N N . ARG A 1 174 ? -6.430 -11.240 2.156 1.00 92.06 174 ARG A N 1
ATOM 1299 C CA . ARG A 1 174 ? -7.810 -11.609 2.528 1.00 92.06 174 ARG A CA 1
ATOM 1300 C C . ARG A 1 174 ? -7.973 -11.932 4.019 1.00 92.06 174 ARG A C 1
ATOM 1302 O O . ARG A 1 174 ? -9.049 -11.738 4.575 1.00 92.06 174 ARG A O 1
ATOM 1309 N N . ASP A 1 175 ? -6.907 -12.424 4.643 1.00 91.12 175 ASP A N 1
ATOM 1310 C CA . ASP A 1 175 ? -6.822 -12.748 6.069 1.00 91.12 175 ASP A CA 1
ATOM 1311 C C . ASP A 1 175 ? -6.523 -11.535 6.972 1.00 91.12 175 ASP A C 1
ATOM 1313 O O . ASP A 1 175 ? -6.475 -11.678 8.193 1.00 91.12 175 ASP A O 1
ATOM 1317 N N . GLY A 1 176 ? -6.300 -10.349 6.396 1.00 91.38 176 GLY A N 1
ATOM 1318 C CA . GLY A 1 176 ? -5.970 -9.125 7.124 1.00 91.38 176 GLY A CA 1
ATOM 1319 C C . GLY A 1 176 ? -4.598 -9.147 7.800 1.00 91.38 176 GLY A C 1
ATOM 1320 O O . GLY A 1 176 ? -4.347 -8.344 8.700 1.00 91.38 176 GLY A O 1
ATOM 1321 N N . ARG A 1 177 ? -3.706 -10.072 7.421 1.00 92.31 177 ARG A N 1
ATOM 1322 C CA . ARG A 1 177 ? -2.385 -10.210 8.056 1.00 92.31 177 ARG A CA 1
ATOM 1323 C C . ARG A 1 177 ? -1.284 -9.454 7.340 1.00 92.31 177 ARG A C 1
ATOM 1325 O O . ARG A 1 177 ? -0.351 -8.997 7.993 1.00 92.31 177 ARG A O 1
ATOM 1332 N N . PHE A 1 178 ? -1.395 -9.308 6.025 1.00 94.88 178 PHE A N 1
ATOM 1333 C CA . PHE A 1 178 ? -0.355 -8.701 5.204 1.00 94.88 178 PHE A CA 1
ATOM 1334 C C . PHE A 1 178 ? -0.866 -7.490 4.438 1.00 94.88 178 PHE A C 1
ATOM 1336 O O . PHE A 1 178 ? -2.008 -7.461 3.980 1.00 94.88 178 PHE A O 1
ATOM 1343 N N . LEU A 1 179 ? 0.024 -6.518 4.264 1.00 95.88 179 LEU A N 1
ATOM 1344 C CA . LEU A 1 179 ? -0.168 -5.354 3.408 1.00 95.88 179 LEU A CA 1
ATOM 1345 C C . LEU A 1 179 ? 0.973 -5.302 2.396 1.00 95.88 179 LEU A C 1
ATOM 1347 O O . LEU A 1 179 ? 2.136 -5.252 2.789 1.00 95.88 179 LEU A O 1
ATOM 1351 N N . ALA A 1 180 ? 0.645 -5.278 1.110 1.00 96.81 180 ALA A N 1
ATOM 1352 C CA . ALA A 1 180 ? 1.591 -5.028 0.033 1.00 96.81 180 ALA A CA 1
ATOM 1353 C C . ALA A 1 180 ? 1.485 -3.567 -0.409 1.00 96.81 180 ALA A C 1
ATOM 1355 O O . ALA A 1 180 ? 0.381 -3.039 -0.533 1.00 96.81 180 ALA A O 1
ATOM 1356 N N . VAL A 1 181 ? 2.622 -2.923 -0.666 1.00 96.62 181 VAL A N 1
ATOM 1357 C CA . VAL A 1 181 ? 2.711 -1.526 -1.112 1.00 96.62 181 VAL A CA 1
ATOM 1358 C C . VAL A 1 181 ? 3.711 -1.422 -2.256 1.00 96.62 181 VAL A C 1
ATOM 1360 O O . VAL A 1 181 ? 4.843 -1.882 -2.125 1.00 96.62 181 VAL A O 1
ATOM 1363 N N . GLY A 1 182 ? 3.310 -0.804 -3.364 1.00 95.25 182 GLY A N 1
ATOM 1364 C CA . GLY A 1 182 ? 4.182 -0.514 -4.501 1.00 95.25 182 GLY A CA 1
ATOM 1365 C C . GLY A 1 182 ? 4.648 0.941 -4.523 1.00 95.25 182 GLY A C 1
ATOM 1366 O O . GLY A 1 182 ? 3.880 1.852 -4.211 1.00 95.25 182 GLY A O 1
ATOM 1367 N N . GLU A 1 183 ? 5.906 1.162 -4.903 1.00 94.44 183 GLU A N 1
ATOM 1368 C CA . GLU A 1 183 ? 6.496 2.497 -5.051 1.00 94.44 183 GLU A CA 1
ATOM 1369 C C . GLU A 1 183 ? 6.515 3.003 -6.507 1.00 94.44 183 GLU A C 1
ATOM 1371 O O . GLU A 1 183 ? 6.514 2.236 -7.471 1.00 94.44 183 GLU A O 1
ATOM 1376 N N . THR A 1 184 ? 6.625 4.325 -6.672 1.00 92.69 184 THR A N 1
ATOM 1377 C CA . THR A 1 184 ? 6.802 4.993 -7.976 1.00 92.69 184 THR A CA 1
ATOM 1378 C C . THR A 1 184 ? 8.268 5.155 -8.402 1.00 92.69 184 THR A C 1
ATOM 1380 O O . THR A 1 184 ? 9.183 5.072 -7.585 1.00 92.69 184 THR A O 1
ATOM 1383 N N . GLY A 1 185 ? 8.507 5.505 -9.669 1.00 91.25 185 GLY A N 1
ATOM 1384 C CA . GLY A 1 185 ? 9.804 5.943 -10.205 1.00 91.25 185 GLY A CA 1
ATOM 1385 C C . GLY A 1 185 ? 10.774 4.808 -10.541 1.00 91.25 185 GLY A C 1
ATOM 1386 O O . GLY A 1 185 ? 10.389 3.648 -10.571 1.00 91.25 185 GLY A O 1
ATOM 1387 N N . TYR A 1 186 ? 12.045 5.143 -10.772 1.00 90.38 186 TYR A N 1
ATOM 1388 C CA . TYR A 1 186 ? 13.091 4.174 -11.138 1.00 90.38 186 TYR A CA 1
ATOM 1389 C C . TYR A 1 186 ? 13.476 3.260 -9.980 1.00 90.38 186 TYR A C 1
ATOM 1391 O O . TYR A 1 186 ? 13.583 3.737 -8.848 1.00 90.38 186 TYR A O 1
ATOM 1399 N N . THR A 1 187 ? 13.701 1.977 -10.266 1.00 90.06 187 THR A N 1
ATOM 1400 C CA . THR A 1 187 ? 13.984 0.939 -9.257 1.00 90.06 187 THR A CA 1
ATOM 1401 C C . THR A 1 187 ? 12.978 0.987 -8.098 1.00 90.06 187 THR A C 1
ATOM 1403 O O . THR A 1 187 ? 13.363 1.266 -6.955 1.00 90.06 187 THR A O 1
ATOM 1406 N N . PRO A 1 188 ? 11.669 0.881 -8.378 1.00 92.62 188 PRO A N 1
ATOM 1407 C CA . PRO A 1 188 ? 10.671 0.885 -7.328 1.00 92.62 188 PRO A CA 1
ATOM 1408 C C . PRO A 1 188 ? 10.740 -0.399 -6.505 1.00 92.62 188 PRO A C 1
ATOM 1410 O O . PRO A 1 188 ? 11.169 -1.450 -6.984 1.00 92.62 188 PRO A O 1
ATOM 1413 N N . ARG A 1 189 ? 10.285 -0.302 -5.261 1.00 93.31 189 ARG A N 1
ATOM 1414 C CA . ARG A 1 189 ? 10.186 -1.442 -4.358 1.00 93.31 189 ARG A CA 1
ATOM 1415 C C . ARG A 1 189 ? 8.733 -1.875 -4.227 1.00 93.31 189 ARG A C 1
ATOM 1417 O O . ARG A 1 189 ? 7.828 -1.039 -4.248 1.00 93.31 189 ARG A O 1
ATOM 1424 N N . VAL A 1 190 ? 8.527 -3.175 -4.049 1.00 95.25 190 VAL A N 1
ATOM 1425 C CA . VAL A 1 190 ? 7.291 -3.716 -3.474 1.00 95.25 190 VAL A CA 1
ATOM 1426 C C . VAL A 1 190 ? 7.596 -4.130 -2.046 1.00 95.25 190 VAL A C 1
ATOM 1428 O O . VAL A 1 190 ? 8.503 -4.921 -1.794 1.00 95.25 190 VAL A O 1
ATOM 1431 N N . LEU A 1 191 ? 6.858 -3.561 -1.107 1.00 95.06 191 LEU A N 1
ATOM 1432 C CA . LEU A 1 191 ? 7.076 -3.704 0.323 1.00 95.06 191 LEU A CA 1
ATOM 1433 C C . LEU A 1 191 ? 5.925 -4.511 0.898 1.00 95.06 191 LEU A C 1
ATOM 1435 O O . LEU A 1 191 ? 4.767 -4.186 0.648 1.00 95.06 191 LEU A O 1
ATOM 1439 N N . ILE A 1 192 ? 6.243 -5.539 1.672 1.00 95.44 192 ILE A N 1
ATOM 1440 C CA . ILE A 1 192 ? 5.246 -6.362 2.351 1.00 95.44 192 ILE A CA 1
ATOM 1441 C C . ILE A 1 192 ? 5.383 -6.108 3.844 1.00 95.44 192 ILE A C 1
ATOM 1443 O O . ILE A 1 192 ? 6.472 -6.261 4.387 1.00 95.44 192 ILE A O 1
ATOM 1447 N N . PHE A 1 193 ? 4.296 -5.730 4.505 1.00 95.12 193 PHE A N 1
ATOM 1448 C CA . PHE A 1 193 ? 4.235 -5.446 5.936 1.00 95.12 193 PHE A CA 1
ATOM 1449 C C . PHE A 1 193 ? 3.353 -6.461 6.659 1.00 95.12 193 PHE A C 1
ATOM 1451 O O . PHE A 1 193 ? 2.418 -7.013 6.074 1.00 95.12 193 PHE A O 1
ATOM 1458 N N . ASN A 1 194 ? 3.642 -6.666 7.944 1.00 93.69 194 ASN A N 1
ATOM 1459 C CA . ASN A 1 194 ? 2.781 -7.410 8.855 1.00 93.69 194 ASN A CA 1
ATOM 1460 C C . ASN A 1 194 ? 1.792 -6.450 9.523 1.00 93.69 194 ASN A C 1
ATOM 1462 O O . ASN A 1 194 ? 2.204 -5.493 10.174 1.00 93.69 194 ASN A O 1
ATOM 1466 N N . LEU A 1 195 ? 0.497 -6.717 9.402 1.00 92.31 195 LEU A N 1
ATOM 1467 C CA . LEU A 1 195 ? -0.544 -5.939 10.074 1.00 92.31 195 LEU A CA 1
ATOM 1468 C C . LEU A 1 195 ? -0.821 -6.424 11.502 1.00 92.31 195 LEU A C 1
ATOM 1470 O O . LEU A 1 195 ? -1.398 -5.679 12.285 1.00 92.31 195 LEU A O 1
ATOM 1474 N N . GLN A 1 196 ? -0.403 -7.637 11.867 1.00 89.50 196 GLN A N 1
ATOM 1475 C CA . GLN A 1 196 ? -0.631 -8.198 13.207 1.00 89.50 196 GLN A CA 1
ATOM 1476 C C . GLN A 1 196 ? 0.480 -7.834 14.196 1.00 89.50 196 GLN A C 1
ATOM 1478 O O . GLN A 1 196 ? 0.269 -7.812 15.405 1.00 89.50 196 GLN A O 1
ATOM 1483 N N . GLU A 1 197 ? 1.672 -7.538 13.688 1.00 83.19 197 GLU A N 1
ATOM 1484 C CA . GLU A 1 197 ? 2.802 -7.120 14.507 1.00 83.19 197 GLU A CA 1
ATOM 1485 C C . GLU A 1 197 ? 2.761 -5.608 14.749 1.00 83.19 197 GLU A C 1
ATOM 1487 O O . GLU A 1 197 ? 2.285 -4.843 13.908 1.00 83.19 197 GLU A O 1
ATOM 1492 N N . SER A 1 198 ? 3.290 -5.159 15.888 1.00 81.62 198 SER A N 1
ATOM 1493 C CA . SER A 1 198 ? 3.403 -3.733 16.225 1.00 81.62 198 SER A CA 1
ATOM 1494 C C . SER A 1 198 ? 4.511 -3.009 15.454 1.00 81.62 198 SER A C 1
ATOM 1496 O O . SER A 1 198 ? 4.674 -1.803 15.604 1.00 81.62 198 SER A O 1
ATOM 1498 N N . SER A 1 199 ? 5.309 -3.741 14.676 1.00 84.62 199 SER A N 1
ATOM 1499 C CA . SER A 1 199 ? 6.413 -3.192 13.899 1.00 84.62 199 SER A CA 1
ATOM 1500 C C . SER A 1 199 ? 5.914 -2.583 12.592 1.00 84.62 199 SER A C 1
ATOM 1502 O O . SER A 1 199 ? 5.184 -3.220 11.837 1.00 84.62 199 SER A O 1
ATOM 1504 N N . ASP A 1 200 ? 6.375 -1.371 12.292 1.00 84.56 200 ASP A N 1
ATOM 1505 C CA . ASP A 1 200 ? 6.147 -0.713 11.000 1.00 84.56 200 ASP A CA 1
ATOM 1506 C C . ASP A 1 200 ? 7.256 -1.046 9.981 1.00 84.56 200 ASP A C 1
ATOM 1508 O O . ASP A 1 200 ? 7.352 -0.430 8.916 1.00 84.56 200 ASP A O 1
ATOM 1512 N N . ALA A 1 201 ? 8.137 -1.997 10.311 1.00 88.62 201 ALA A N 1
ATOM 1513 C CA . ALA A 1 201 ? 9.182 -2.459 9.411 1.00 88.62 201 ALA A CA 1
ATOM 1514 C C . ALA A 1 201 ? 8.601 -3.385 8.326 1.00 88.62 201 ALA A C 1
ATOM 1516 O O . ALA A 1 201 ? 7.737 -4.218 8.616 1.00 88.62 201 ALA A O 1
ATOM 1517 N N . PRO A 1 202 ? 9.082 -3.288 7.074 1.00 91.81 202 PRO A N 1
ATOM 1518 C CA . PRO A 1 202 ? 8.689 -4.236 6.044 1.00 91.81 202 PRO A CA 1
ATOM 1519 C C . PRO A 1 202 ? 9.206 -5.633 6.404 1.00 91.81 202 PRO A C 1
ATOM 1521 O O . PRO A 1 202 ? 10.375 -5.813 6.739 1.00 91.81 202 PRO A O 1
ATOM 1524 N N . LEU A 1 203 ? 8.348 -6.640 6.287 1.00 92.19 203 LEU A N 1
ATOM 1525 C CA . LEU A 1 203 ? 8.735 -8.045 6.346 1.00 92.19 203 LEU A CA 1
ATOM 1526 C C . LEU A 1 203 ? 9.666 -8.398 5.186 1.00 92.19 203 LEU A C 1
ATOM 1528 O O . LEU A 1 203 ? 10.711 -9.012 5.389 1.00 92.19 203 LEU A O 1
ATOM 1532 N N . VAL A 1 204 ? 9.272 -7.993 3.976 1.00 91.81 204 VAL A N 1
ATOM 1533 C CA . VAL A 1 204 ? 9.948 -8.319 2.716 1.00 91.81 204 VAL A CA 1
ATOM 1534 C C . VAL A 1 204 ? 9.994 -7.083 1.824 1.00 91.81 204 VAL A C 1
ATOM 1536 O O . VAL A 1 204 ? 9.062 -6.277 1.803 1.00 91.81 204 VAL A O 1
ATOM 1539 N N . ILE A 1 205 ? 11.089 -6.946 1.074 1.00 92.88 205 ILE A N 1
ATOM 1540 C CA . ILE A 1 205 ? 11.281 -5.910 0.060 1.00 92.88 205 ILE A CA 1
ATOM 1541 C C . ILE A 1 205 ? 11.665 -6.595 -1.253 1.00 92.88 205 ILE A C 1
ATOM 1543 O O . ILE A 1 205 ? 12.712 -7.236 -1.322 1.00 92.88 205 ILE A O 1
ATOM 1547 N N . LEU A 1 206 ? 10.844 -6.435 -2.290 1.00 93.06 206 LEU A N 1
ATOM 1548 C CA . LEU A 1 206 ? 11.091 -6.955 -3.637 1.00 93.06 206 LEU A CA 1
ATOM 1549 C C . LEU A 1 206 ? 11.516 -5.810 -4.562 1.00 93.06 206 LEU A C 1
ATOM 1551 O O . LEU A 1 206 ? 10.878 -4.757 -4.570 1.00 93.06 206 LEU A O 1
ATOM 1555 N N . ASN A 1 207 ? 12.568 -6.023 -5.356 1.00 91.12 207 ASN A N 1
ATOM 1556 C CA . ASN A 1 207 ? 13.186 -4.998 -6.211 1.00 91.12 207 ASN A CA 1
ATOM 1557 C C . ASN A 1 207 ? 13.294 -5.453 -7.676 1.00 91.12 207 ASN A C 1
ATOM 1559 O O . ASN A 1 207 ? 14.290 -5.169 -8.336 1.00 91.12 207 ASN A O 1
ATOM 1563 N N . GLU A 1 208 ? 12.300 -6.193 -8.162 1.00 90.38 208 GLU A N 1
ATOM 1564 C CA . GLU A 1 208 ? 12.348 -6.819 -9.494 1.00 90.38 208 GLU A CA 1
ATOM 1565 C C . GLU A 1 208 ? 11.886 -5.883 -10.619 1.00 90.38 208 GLU A C 1
ATOM 1567 O O . GLU A 1 208 ? 12.277 -6.038 -11.774 1.00 90.38 208 GLU A O 1
ATOM 1572 N N . HIS A 1 209 ? 11.060 -4.885 -10.298 1.00 93.12 209 HIS A N 1
ATOM 1573 C CA . HIS A 1 209 ? 10.551 -3.936 -11.287 1.00 93.12 209 HIS A CA 1
ATOM 1574 C C . HIS A 1 209 ? 11.607 -2.883 -11.632 1.00 93.12 209 HIS A C 1
ATOM 1576 O O . HIS A 1 209 ? 12.305 -2.362 -10.761 1.00 93.12 209 HIS A O 1
ATOM 1582 N N . THR A 1 210 ? 11.708 -2.526 -12.911 1.00 92.12 210 THR A N 1
ATOM 1583 C CA . THR A 1 210 ? 12.647 -1.501 -13.399 1.00 92.12 210 THR A CA 1
ATOM 1584 C C . THR A 1 210 ? 12.086 -0.087 -13.253 1.00 92.12 210 THR A C 1
ATOM 1586 O O . THR A 1 210 ? 12.828 0.852 -12.942 1.00 92.12 210 THR A O 1
ATOM 1589 N N . PHE A 1 211 ? 10.772 0.066 -13.429 1.00 93.00 211 PHE A N 1
ATOM 1590 C CA . PHE A 1 211 ? 10.047 1.327 -13.318 1.00 93.00 211 PHE A CA 1
ATOM 1591 C C . PHE A 1 211 ? 8.715 1.135 -12.584 1.00 93.00 211 PHE A C 1
ATOM 1593 O O . PHE A 1 211 ? 8.229 0.012 -12.480 1.00 93.00 211 PHE A O 1
ATOM 1600 N N . GLY A 1 212 ? 8.188 2.234 -12.028 1.00 92.62 212 GLY A N 1
ATOM 1601 C CA . GLY A 1 212 ? 7.119 2.307 -11.019 1.00 92.62 212 GLY A CA 1
ATOM 1602 C C . GLY A 1 212 ? 6.073 1.187 -11.032 1.00 92.62 212 GLY A C 1
ATOM 1603 O O . GLY A 1 212 ? 5.580 0.783 -12.083 1.00 92.62 212 GLY A O 1
ATOM 1604 N N . VAL A 1 213 ? 5.693 0.730 -9.838 1.00 95.62 213 VAL A N 1
ATOM 1605 C CA . VAL A 1 213 ? 4.679 -0.317 -9.666 1.00 95.62 213 VAL A CA 1
ATOM 1606 C C . VAL A 1 213 ? 3.296 0.293 -9.875 1.00 95.62 213 VAL A C 1
ATOM 1608 O O . VAL A 1 213 ? 2.947 1.292 -9.245 1.00 95.62 213 VAL A O 1
ATOM 1611 N N . THR A 1 214 ? 2.506 -0.281 -10.773 1.00 95.06 214 THR A N 1
ATOM 1612 C CA . THR A 1 214 ? 1.177 0.226 -11.148 1.00 95.06 214 THR A CA 1
A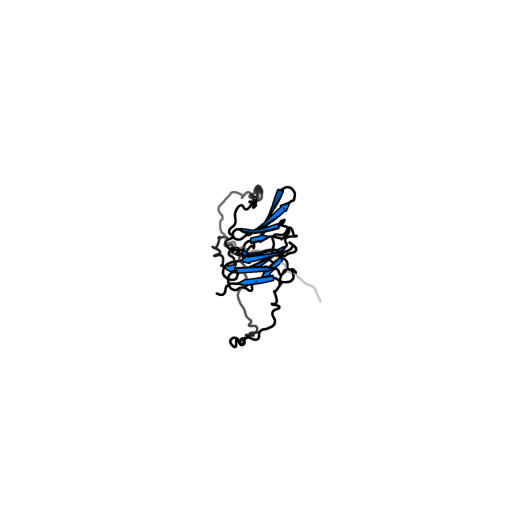TOM 1613 C C . THR A 1 214 ? 0.061 -0.456 -10.365 1.00 95.06 214 THR A C 1
ATOM 1615 O O . THR A 1 214 ? -0.933 0.184 -10.009 1.00 95.06 214 THR A O 1
ATOM 1618 N N . ALA A 1 215 ? 0.236 -1.743 -10.064 1.00 95.50 215 ALA A N 1
ATOM 1619 C CA . ALA A 1 215 ? -0.723 -2.534 -9.312 1.00 95.50 215 ALA A CA 1
ATOM 1620 C C . ALA A 1 215 ? -0.037 -3.644 -8.512 1.00 95.50 215 ALA A C 1
ATOM 1622 O O . ALA A 1 215 ? 0.957 -4.235 -8.944 1.00 95.50 215 ALA A O 1
ATOM 1623 N N . VAL A 1 216 ? -0.630 -3.964 -7.366 1.00 96.88 216 VAL A N 1
ATOM 1624 C CA . VAL A 1 216 ? -0.314 -5.139 -6.553 1.00 96.88 216 VAL A CA 1
ATOM 1625 C C . VAL A 1 216 ? -1.623 -5.802 -6.139 1.00 96.88 216 VAL A C 1
ATOM 1627 O O . VAL A 1 216 ? -2.617 -5.110 -5.936 1.00 96.88 216 VAL A O 1
ATOM 1630 N N . CYS A 1 217 ? -1.653 -7.129 -6.047 1.00 96.50 217 CYS A N 1
ATOM 1631 C CA . CYS A 1 217 ? -2.857 -7.858 -5.653 1.00 96.50 217 CYS A CA 1
ATOM 1632 C C . CYS A 1 217 ? -2.493 -9.188 -4.994 1.00 96.50 217 CYS A C 1
ATOM 1634 O O . CYS A 1 217 ? -1.798 -10.012 -5.597 1.00 96.50 217 CYS A O 1
ATOM 1636 N N . PHE A 1 218 ? -2.958 -9.397 -3.762 1.00 96.44 218 PHE A N 1
ATOM 1637 C CA . PHE A 1 218 ? -2.894 -10.713 -3.133 1.00 96.44 218 PHE A CA 1
ATOM 1638 C C . PHE A 1 218 ? -3.884 -11.675 -3.784 1.00 96.44 218 PHE A C 1
ATOM 1640 O O . PHE A 1 218 ? -5.011 -11.310 -4.124 1.00 96.44 218 PHE A O 1
ATOM 1647 N N . SER A 1 219 ? -3.478 -12.933 -3.920 1.00 94.00 219 SER A N 1
ATOM 1648 C CA . SER A 1 219 ? -4.398 -13.988 -4.316 1.00 94.00 219 SER A CA 1
ATOM 1649 C C . SER A 1 219 ? -5.472 -14.208 -3.238 1.00 94.00 219 SER A C 1
ATOM 1651 O O . SER A 1 219 ? -5.208 -14.017 -2.047 1.00 94.00 219 SER A O 1
ATOM 1653 N N . PRO A 1 220 ? -6.687 -14.655 -3.610 1.00 89.69 220 PRO A N 1
ATOM 1654 C CA . PRO A 1 220 ? -7.755 -14.909 -2.640 1.00 89.69 220 PRO A CA 1
ATOM 1655 C C . PRO A 1 220 ? -7.398 -15.950 -1.569 1.00 89.69 220 PRO A C 1
ATOM 1657 O O . PRO A 1 220 ? -7.944 -15.905 -0.470 1.00 89.69 220 PRO A O 1
ATOM 1660 N N . ASP A 1 221 ? -6.489 -16.874 -1.890 1.00 90.56 221 ASP A N 1
ATOM 1661 C CA . ASP A 1 221 ? -5.961 -17.895 -0.979 1.00 90.56 221 ASP A CA 1
ATOM 1662 C C . ASP A 1 221 ? -4.755 -17.415 -0.142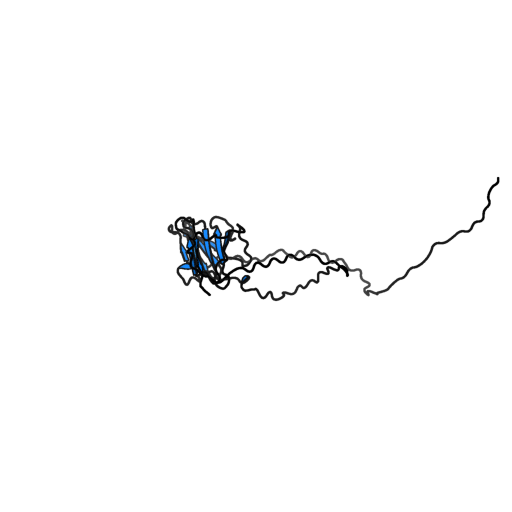 1.00 90.56 221 ASP A C 1
ATOM 1664 O O . ASP A 1 221 ? -4.250 -18.174 0.685 1.00 90.56 221 ASP A O 1
ATOM 1668 N N . GLY A 1 222 ? -4.281 -16.181 -0.356 1.00 88.06 222 GLY A N 1
ATOM 1669 C CA . GLY A 1 222 ? -3.156 -15.566 0.357 1.00 88.06 222 GLY A CA 1
ATOM 1670 C C . GLY A 1 222 ? -1.777 -16.149 0.026 1.00 88.06 222 GLY A C 1
ATOM 1671 O O . GLY A 1 222 ? -0.792 -15.776 0.660 1.00 88.06 222 GLY A O 1
ATOM 1672 N N . ARG A 1 223 ? -1.678 -17.071 -0.940 1.00 90.62 223 ARG A N 1
ATOM 1673 C CA . ARG A 1 223 ? -0.425 -17.778 -1.261 1.00 90.62 223 ARG A CA 1
ATOM 1674 C C . ARG A 1 223 ? 0.473 -17.036 -2.239 1.00 90.62 223 ARG A C 1
ATOM 1676 O O . ARG A 1 223 ? 1.678 -17.277 -2.257 1.00 90.62 223 ARG A O 1
ATOM 1683 N N . TYR A 1 224 ? -0.101 -16.166 -3.058 1.00 93.56 224 TYR A N 1
ATOM 1684 C CA . TYR A 1 224 ? 0.597 -15.475 -4.129 1.00 93.56 224 TYR A CA 1
ATOM 1685 C C . TYR A 1 224 ? 0.351 -13.971 -4.055 1.00 93.56 224 TYR A C 1
ATOM 1687 O O . TYR A 1 224 ? -0.688 -13.500 -3.594 1.00 93.56 224 TYR A O 1
ATOM 1695 N N . LEU A 1 225 ? 1.322 -13.213 -4.556 1.00 95.19 225 LEU A N 1
ATOM 1696 C CA . LEU A 1 225 ? 1.226 -11.773 -4.739 1.00 95.19 225 LEU A CA 1
ATOM 1697 C C . LEU A 1 225 ? 1.546 -11.463 -6.200 1.00 95.19 225 LEU A C 1
ATOM 1699 O O . LEU A 1 225 ? 2.666 -11.690 -6.658 1.00 95.19 225 LEU A O 1
ATOM 1703 N N . ALA A 1 226 ? 0.565 -10.942 -6.929 1.00 96.00 226 ALA A N 1
ATOM 1704 C CA . ALA A 1 226 ? 0.781 -10.404 -8.262 1.00 96.00 226 ALA A CA 1
ATOM 1705 C C . ALA A 1 226 ? 1.282 -8.961 -8.146 1.00 96.00 226 ALA A C 1
ATOM 1707 O O . ALA A 1 226 ? 0.749 -8.172 -7.365 1.00 96.00 226 ALA A O 1
ATOM 1708 N N . THR A 1 227 ? 2.302 -8.609 -8.929 1.00 96.00 227 THR A N 1
ATOM 1709 C CA . THR A 1 227 ? 2.849 -7.248 -8.977 1.00 96.00 227 THR A CA 1
ATOM 1710 C C . THR A 1 227 ? 3.082 -6.849 -10.429 1.00 96.00 227 THR A C 1
ATOM 1712 O O . THR A 1 227 ? 3.603 -7.642 -11.212 1.00 96.00 227 THR A O 1
ATOM 1715 N N . LEU A 1 228 ? 2.674 -5.636 -10.795 1.00 95.31 228 LEU A N 1
ATOM 1716 C CA . LEU A 1 228 ? 2.790 -5.105 -12.151 1.00 95.31 228 LEU A CA 1
ATOM 1717 C C . LEU A 1 228 ? 3.611 -3.818 -12.124 1.00 95.31 228 LEU A C 1
ATOM 1719 O O . LEU A 1 228 ? 3.308 -2.902 -11.361 1.00 95.31 228 LEU A O 1
ATOM 1723 N N . GLY A 1 229 ? 4.645 -3.761 -12.958 1.00 93.31 229 GLY A N 1
ATOM 1724 C CA . GLY A 1 229 ? 5.472 -2.580 -13.180 1.00 93.31 229 GLY A CA 1
ATOM 1725 C C . GLY A 1 229 ? 5.207 -1.978 -14.552 1.00 93.31 229 GLY A C 1
ATOM 1726 O O . GLY A 1 229 ? 4.725 -2.654 -15.463 1.00 93.31 229 GLY A O 1
ATOM 1727 N N . SER A 1 230 ? 5.523 -0.699 -14.703 1.00 89.81 230 SER A N 1
ATOM 1728 C CA . SER A 1 230 ? 5.513 -0.058 -16.015 1.00 89.81 230 SER A CA 1
ATOM 1729 C C . SER A 1 230 ? 6.764 -0.435 -16.820 1.00 89.81 230 SER A C 1
ATOM 1731 O O . SER A 1 230 ? 7.856 -0.503 -16.248 1.00 89.81 230 SER A O 1
ATOM 1733 N N . PRO A 1 231 ? 6.647 -0.633 -18.145 1.00 81.94 231 PRO A N 1
ATOM 1734 C CA . PRO A 1 231 ? 7.815 -0.666 -19.014 1.00 81.94 231 PRO A CA 1
ATOM 1735 C C . PRO A 1 231 ? 8.481 0.719 -19.041 1.00 81.94 231 PRO A C 1
ATOM 1737 O O . PRO A 1 231 ? 7.813 1.739 -18.854 1.00 81.94 231 PRO A O 1
ATOM 1740 N N . ASN A 1 232 ? 9.798 0.734 -19.241 1.00 66.25 232 ASN A N 1
ATOM 1741 C CA . ASN A 1 232 ? 10.587 1.951 -19.447 1.00 66.25 232 ASN A CA 1
ATOM 1742 C C . ASN A 1 232 ? 10.728 2.256 -20.939 1.00 66.25 232 ASN A C 1
ATOM 1744 O O . ASN A 1 232 ? 10.837 1.274 -21.708 1.00 66.25 232 ASN A O 1
#

Secondary structure (DSSP, 8-state):
---------------------------S--PPPPS----------------------SGGGEEE-TTSSEEEEEETTEEEEEEE-TTS-EEEEEEE--TTPPPSSTT--------------------------------------------S-------TTTS---EEEEEE-TTSSEEEEEEPSSS--EEEEESSSS--SEEEEE---SEEEEEEEE-TTSS-EEEEEE--

Sequence (232 aa):
MLFTPSNPRTIAANSGLGIKLTPNNSPYPRTPRSPNKCRPLYEAGLSLKRIIGTTVSSPTGFDSLPNGNIFAYVAGAAVVVVQLEEDSQYSQRFFRAHPTAVPVIPGATATPSTPINTANDSRNRTGASLRESAIGFSPSTPTTSRAVWSDSPLSKTWTSRERIKAATCLSISRDGRFLAVGETGYTPRVLIFNLQESSDAPLVILNEHTFGVTAVCFSPDGRYLATLGSPN